Protein 1HYE (pdb70)

Foldseek 3Di:
DAEEEAALLDDLNLLLQLVLQPDQVAAEYEYEEAPVCQVSVVVSVVVSVVVCPPPPHNHDYYYDYPPAVLVCPPGQEYEYADADPDDPDDDLLVRLQRVLVVLLVVLLNVLVNDAHAYEYEYPPFQLSQLSSCLSNVHDQQRTWYLAFQLLQLLLLVLVCVQVVHDSVQWDWTWKFGLADLIHTALQRIGGNNHRLVPDPSSVVDPVVVSVVCCRPCVQPCDCNHPSNSVVVQVCCQVVQVFDFTWIFGADDCLQPLAHDTTITATAGQYVSGRPGGDRDDGDPVRSVSRNVRRVVRVVSNVVSSVD

GO terms:
  GO:0102443 L-2-hydroxycarboxylate dehydrogenase (NAD+) activity (F, EXP)
  GO:0030060 L-malate dehydrogenase (NAD+) activity (F, EXP)
  GO:0046554 L-malate dehydrogenase (NADP+) activity (F, EXP)

Secondary structure (DSSP, 8-state):
-EEEEETTTSHHHHHHHHHHHT-TT--EEEEEE-GGGHHHHHHHHHHHHHHHTTS----EEEEEETT-GGGGTT-SEEEE--S----TT--HHHHHHHHHHHHHHHHHHHHHH---EEEE-SSSHHHHHHHHHHHH---TTSEEE-TTHHHHHHHHHHHHHHHT--GGGEE--EEE-SSTTEEE-GGG-EETTEEGGG-GGGGG--HHHHHHHHHHHTTSPP---HHHHHHHHHHHHHTT--EEEEEEEEEESSSSS-EEEEEEEEEEEETTEEEEE------HHHHHHHHHHHHHHHHHHHHHTT-

Sequence (307 aa):
MKVTIIGASGRVGSATALLLAKEPFMKDLVLIGREHSINKLEGLREDIYDALAGTRSDANIYVESDENLRIIDESDVVIITSGVPRKEGMSRMDLAKTNAKIVGKYAKKIAEICDTKIFVITNPVDVMTYKALVDSKFERNQVFGLGTHLDSLRFKVAIAKFFGVHIDEVRTRIIGEHGDSMVPLLSATSIGGIPIQKFERFKELPIDEIIEDVKTKGEQIIRFGPAAAILNVVRCIVNNEKRLLTLSAYVDGEFDGIRDVCIGVPVKIGRDGIEEVVSIELDKDEIIAFRKSAEIIKKYCEEVKNL

Radius of gyration: 19.23 Å; Cα contacts (8 Å, |Δi|>4): 624; chains: 1; bounding box: 46×44×56 Å

Structure (mmCIF, N/CA/C/O backbone):
data_1HYE
#
_entry.id   1HYE
#
_cell.length_a   47.647
_cell.length_b   125.101
_cell.length_c   58.082
_cell.angle_alpha   90.00
_cell.angle_beta   90.00
_cell.angle_gamma   90.00
#
_symmetry.space_group_name_H-M   'P 21 21 2'
#
loop_
_entity.id
_entity.type
_entity.pdbx_description
1 polymer 'L-LACTATE/MALATE DEHYDROGENASE'
2 non-polymer 'NADP NICOTINAMIDE-ADENINE-DINUCLEOTIDE PHOSPHATE'
3 water water
#
loop_
_atom_site.group_PDB
_atom_site.id
_atom_site.type_symbol
_atom_site.label_atom_id
_atom_site.label_alt_id
_atom_site.label_comp_id
_atom_site.label_asym_id
_atom_site.label_entity_id
_atom_site.label_seq_id
_atom_site.pdbx_PDB_ins_code
_atom_site.Cartn_x
_atom_site.Cartn_y
_atom_site.Cartn_z
_atom_site.occupancy
_atom_site.B_iso_or_equiv
_atom_site.auth_seq_id
_atom_site.auth_comp_id
_atom_site.auth_asym_id
_atom_site.auth_atom_id
_atom_site.pdbx_PDB_model_num
ATOM 1 N N . MET A 1 1 ? 18.950 9.873 29.637 1.00 27.95 1 MET A N 1
ATOM 2 C CA . MET A 1 1 ? 18.933 10.853 28.515 1.00 29.93 1 MET A CA 1
ATOM 3 C C . MET A 1 1 ? 18.907 12.296 29.027 1.00 27.34 1 MET A C 1
ATOM 4 O O . MET A 1 1 ? 18.341 12.575 30.086 1.00 28.33 1 MET A O 1
ATOM 9 N N . LYS A 1 2 ? 19.532 13.201 28.280 1.00 21.86 2 LYS A N 1
ATOM 10 C CA . LYS A 1 2 ? 19.555 14.618 28.648 1.00 22.11 2 LYS A CA 1
ATOM 11 C C . LYS A 1 2 ? 18.935 15.444 27.532 1.00 21.25 2 LYS A C 1
ATOM 12 O O . LYS A 1 2 ? 19.378 15.391 26.388 1.00 22.49 2 LYS A O 1
ATOM 18 N N . VAL A 1 3 ? 17.902 16.206 27.876 1.00 18.76 3 VAL A N 1
ATOM 19 C CA . VAL A 1 3 ? 17.221 17.025 26.892 1.00 18.48 3 VAL A CA 1
ATOM 20 C C . VAL A 1 3 ? 17.174 18.475 27.323 1.00 18.48 3 VAL A C 1
ATOM 21 O O . VAL A 1 3 ? 16.913 18.782 28.487 1.00 18.42 3 VAL A O 1
ATOM 25 N N . THR A 1 4 ? 17.432 19.361 26.371 1.00 15.34 4 THR A N 1
ATOM 26 C CA . THR A 1 4 ? 17.365 20.789 26.634 1.00 14.48 4 THR A CA 1
ATOM 27 C C . THR A 1 4 ? 16.230 21.360 25.791 1.00 15.07 4 THR A C 1
ATOM 28 O O . THR A 1 4 ? 16.089 21.015 24.611 1.00 18.70 4 THR A O 1
ATOM 32 N N . ILE A 1 5 ? 15.413 22.207 26.400 1.00 15.12 5 ILE A N 1
ATOM 33 C CA . ILE A 1 5 ? 14.324 22.869 25.682 1.00 13.59 5 ILE A CA 1
ATOM 34 C C . ILE A 1 5 ? 14.558 24.378 25.746 1.00 16.36 5 ILE A C 1
ATOM 35 O O . ILE A 1 5 ? 14.484 24.979 26.819 1.00 16.55 5 ILE A O 1
ATOM 40 N N . ILE A 1 6 ? 14.853 24.977 24.606 1.00 16.59 6 ILE A N 1
ATOM 41 C CA . ILE A 1 6 ? 15.047 26.419 24.558 1.00 18.72 6 ILE A CA 1
ATOM 42 C C . ILE A 1 6 ? 13.707 26.983 24.113 1.00 19.40 6 ILE A C 1
ATOM 43 O O . ILE A 1 6 ? 13.274 26.754 22.986 1.00 19.44 6 ILE A O 1
ATOM 48 N N . GLY A 1 7 ? 13.051 27.703 25.017 1.00 20.11 7 GLY A N 1
ATOM 49 C CA . GLY A 1 7 ? 11.739 28.244 24.722 1.00 18.73 7 GLY A CA 1
ATOM 50 C C . GLY A 1 7 ? 10.737 27.565 25.632 1.00 17.44 7 GLY A C 1
ATOM 51 O O . GLY A 1 7 ? 9.526 27.565 25.368 1.00 19.98 7 GLY A O 1
ATOM 52 N N . ALA A 1 8 ? 11.237 26.983 26.721 1.00 19.46 8 ALA A N 1
ATOM 53 C CA . ALA A 1 8 ? 10.410 26.290 27.704 1.00 21.55 8 ALA A CA 1
ATOM 54 C C . ALA A 1 8 ? 9.378 27.180 28.416 1.00 19.96 8 ALA A C 1
ATOM 55 O O . ALA A 1 8 ? 8.420 26.672 28.997 1.00 20.30 8 ALA A O 1
ATOM 57 N N . SER A 1 9 ? 9.584 28.491 28.392 1.00 19.23 9 SER A N 1
ATOM 58 C CA . SER A 1 9 ? 8.645 29.393 29.068 1.00 23.14 9 SER A CA 1
ATOM 59 C C . SER A 1 9 ? 7.362 29.601 28.271 1.00 24.17 9 SER A C 1
ATOM 60 O O . SER A 1 9 ? 6.370 30.117 28.794 1.00 26.12 9 SER A O 1
ATOM 63 N N . GLY A 1 10 ? 7.385 29.190 27.007 1.00 19.80 10 GLY A N 1
ATOM 64 C CA . GLY A 1 10 ? 6.228 29.343 26.140 1.00 18.79 10 GLY A CA 1
ATOM 65 C C . GLY A 1 10 ? 5.225 28.214 26.271 1.00 19.81 10 GLY A C 1
ATOM 66 O O . GLY A 1 10 ? 5.456 27.247 26.985 1.00 22.16 10 GLY A O 1
ATOM 67 N N . ARG A 1 11 ? 4.105 28.337 25.564 1.00 20.62 11 ARG A N 1
ATOM 68 C CA . ARG A 1 11 ? 3.039 27.345 25.620 1.00 23.76 11 ARG A CA 1
ATOM 69 C C . ARG A 1 11 ? 3.446 25.936 25.215 1.00 23.13 11 ARG A C 1
ATOM 70 O O . ARG A 1 11 ? 3.242 24.993 25.982 1.00 19.97 11 ARG A O 1
ATOM 78 N N . VAL A 1 12 ? 4.008 25.773 24.024 1.00 21.42 12 VAL A N 1
ATOM 79 C CA . VAL A 1 12 ? 4.394 24.435 23.605 1.00 20.88 12 VAL A CA 1
ATOM 80 C C . VAL A 1 12 ? 5.634 23.954 24.368 1.00 22.52 12 VAL A C 1
ATOM 81 O O . VAL A 1 12 ? 5.773 22.767 24.647 1.00 19.98 12 VAL A O 1
ATOM 85 N N . GLY A 1 13 ? 6.523 24.880 24.718 1.00 23.15 13 GLY A N 1
ATOM 86 C CA . GLY A 1 13 ? 7.719 24.504 25.452 1.00 21.04 13 GLY A CA 1
ATOM 87 C C . GLY A 1 13 ? 7.398 23.986 26.849 1.00 22.71 13 GLY A C 1
ATOM 88 O O . GLY A 1 13 ? 7.966 22.993 27.303 1.00 18.89 13 GLY A O 1
ATOM 89 N N . SER A 1 14 ? 6.481 24.659 27.544 1.00 21.14 14 SER A N 1
ATOM 90 C CA . SER A 1 14 ? 6.103 24.230 28.886 1.00 21.01 14 SER A CA 1
ATOM 91 C C . SER A 1 14 ? 5.327 22.914 28.880 1.00 21.22 14 SER A C 1
ATOM 92 O O . SER A 1 14 ? 5.509 22.086 29.767 1.00 20.97 14 SER A O 1
ATOM 95 N N . ALA A 1 15 ? 4.470 22.714 27.878 1.00 21.52 15 ALA A N 1
ATOM 96 C CA . ALA A 1 15 ? 3.685 21.477 27.792 1.00 20.39 15 ALA A CA 1
ATOM 97 C C . ALA A 1 15 ? 4.620 20.303 27.518 1.00 20.91 15 ALA A C 1
ATOM 98 O O . ALA A 1 15 ? 4.497 19.242 28.124 1.00 23.03 15 ALA A O 1
ATOM 100 N N . THR A 1 16 ? 5.562 20.502 26.604 1.00 19.35 16 THR A N 1
ATOM 101 C CA . THR A 1 16 ? 6.534 19.466 26.274 1.00 20.26 16 THR A CA 1
ATOM 102 C C . THR A 1 16 ? 7.371 19.102 27.505 1.00 21.34 16 THR A C 1
ATOM 103 O O . THR A 1 16 ? 7.641 17.930 27.760 1.00 20.13 16 THR A O 1
ATOM 107 N N . ALA A 1 17 ? 7.766 20.116 28.275 1.00 21.42 17 ALA A N 1
ATOM 108 C CA . ALA A 1 17 ? 8.576 19.897 29.474 1.00 22.45 17 ALA A CA 1
ATOM 109 C C . ALA A 1 17 ? 7.862 18.959 30.441 1.00 21.49 17 ALA A C 1
ATOM 110 O O . ALA A 1 17 ? 8.450 17.995 30.946 1.00 20.15 17 ALA A O 1
ATOM 112 N N . LEU A 1 18 ? 6.584 19.244 30.681 1.00 20.39 18 LEU A N 1
ATOM 113 C CA . LEU A 1 18 ? 5.766 18.432 31.584 1.00 28.40 18 LEU A CA 1
ATOM 114 C C . LEU A 1 18 ? 5.713 16.972 31.136 1.00 27.19 18 LEU A C 1
ATOM 115 O O . LEU A 1 18 ? 5.885 16.070 31.953 1.00 26.70 18 LEU A O 1
ATOM 120 N N . LEU A 1 19 ? 5.478 16.736 29.847 1.00 25.28 19 LEU A N 1
ATOM 121 C CA . LEU A 1 19 ? 5.412 15.375 29.322 1.00 24.73 19 LEU A CA 1
ATOM 122 C C . LEU A 1 19 ? 6.752 14.640 29.396 1.00 27.50 19 LEU A C 1
ATOM 123 O O . LEU A 1 19 ? 6.812 13.490 29.827 1.00 28.83 19 LEU A O 1
ATOM 128 N N . LEU A 1 20 ? 7.828 15.298 28.967 1.00 24.91 20 LEU A N 1
ATOM 129 C CA . LEU A 1 20 ? 9.151 14.678 28.995 1.00 26.97 20 LEU A CA 1
ATOM 130 C C . LEU A 1 20 ? 9.627 14.303 30.396 1.00 26.53 20 LEU A C 1
ATOM 131 O O . LEU A 1 20 ? 10.283 13.274 30.576 1.00 26.78 20 LEU A O 1
ATOM 136 N N . ALA A 1 21 ? 9.304 15.141 31.379 1.00 26.53 21 ALA A N 1
ATOM 137 C CA . ALA A 1 21 ? 9.720 14.898 32.762 1.00 27.48 21 ALA A CA 1
ATOM 138 C C . ALA A 1 21 ? 9.202 13.572 33.315 1.00 30.48 21 ALA A C 1
ATOM 139 O O . ALA A 1 21 ? 9.842 12.959 34.170 1.00 29.79 21 ALA A O 1
ATOM 141 N N . LYS A 1 22 ? 8.050 13.131 32.819 1.00 33.35 22 LYS A N 1
ATOM 142 C CA . LYS A 1 22 ? 7.426 11.885 33.265 1.00 33.66 22 LYS A CA 1
ATOM 143 C C . LYS A 1 22 ? 7.996 10.623 32.625 1.00 33.87 22 LYS A C 1
ATOM 144 O O . LYS A 1 22 ? 7.632 9.513 33.023 1.00 32.96 22 LYS A O 1
ATOM 150 N N . GLU A 1 23 ? 8.860 10.783 31.626 1.00 27.79 23 GLU A N 1
ATOM 151 C CA . GLU A 1 23 ? 9.456 9.639 30.940 1.00 27.42 23 GLU A CA 1
ATOM 152 C C . GLU A 1 23 ? 10.544 8.963 31.766 1.00 28.96 23 GLU A C 1
ATOM 153 O O . GLU A 1 23 ? 11.403 9.625 32.349 1.00 29.44 23 GLU A O 1
ATOM 159 N N . PRO A 1 24 ? 10.527 7.620 31.818 1.00 33.55 24 PRO A N 1
ATOM 160 C CA . PRO A 1 24 ? 11.503 6.831 32.574 1.00 32.15 24 PRO A CA 1
ATOM 161 C C . PRO A 1 24 ? 12.954 7.034 32.136 1.00 31.87 24 PRO A C 1
ATOM 162 O O . PRO A 1 24 ? 13.865 6.952 32.950 1.00 31.96 24 PRO A O 1
ATOM 166 N N . PHE A 1 25 ? 13.159 7.298 30.845 1.00 31.02 25 PHE A N 1
ATOM 167 C CA . PHE A 1 25 ? 14.508 7.479 30.314 1.00 31.18 25 PHE A CA 1
ATOM 168 C C . PHE A 1 25 ? 15.076 8.880 30.545 1.00 33.95 25 PHE A C 1
ATOM 169 O O . PHE A 1 25 ? 16.243 9.139 30.242 1.00 31.44 25 PHE A O 1
ATOM 177 N N . MET A 1 26 ? 14.246 9.772 31.085 1.00 28.37 26 MET A N 1
ATOM 178 C CA . MET A 1 26 ? 14.651 11.148 31.333 1.00 31.39 26 MET A CA 1
ATOM 179 C C . MET A 1 26 ? 15.490 11.280 32.596 1.00 31.44 26 MET A C 1
ATOM 180 O O . MET A 1 26 ? 15.047 10.930 33.690 1.00 31.53 26 MET A O 1
ATOM 185 N N . LYS A 1 27 ? 16.708 11.782 32.432 1.00 29.31 27 LYS A N 1
ATOM 186 C CA . LYS A 1 27 ? 17.637 11.969 33.542 1.00 31.47 27 LYS A CA 1
ATOM 187 C C . LYS A 1 27 ? 17.807 13.450 33.860 1.00 30.74 27 LYS A C 1
ATOM 188 O O . LYS A 1 27 ? 17.503 13.895 34.968 1.00 32.62 27 LYS A O 1
ATOM 194 N N . ASP A 1 28 ? 18.301 14.196 32.877 1.00 30.33 28 ASP A N 1
ATOM 195 C CA . ASP A 1 28 ? 18.530 15.632 33.013 1.00 26.94 28 ASP A CA 1
ATOM 196 C C . ASP A 1 28 ? 17.675 16.409 32.020 1.00 23.45 28 ASP A C 1
ATOM 197 O O . ASP A 1 28 ? 17.760 16.179 30.812 1.00 22.05 28 ASP A O 1
ATOM 202 N N . LEU A 1 29 ? 16.853 17.315 32.536 1.00 22.92 29 LEU A N 1
ATOM 203 C CA . LEU A 1 29 ? 15.982 18.144 31.702 1.00 22.32 29 LEU A CA 1
ATOM 204 C C . LEU A 1 29 ? 16.350 19.608 31.944 1.00 19.33 29 LEU A C 1
ATOM 205 O O . LEU A 1 29 ? 16.184 20.126 33.048 1.00 21.90 29 LEU A O 1
ATOM 210 N N . VAL A 1 30 ? 16.863 20.259 30.910 1.00 19.61 30 VAL A N 1
ATOM 211 C CA . VAL A 1 30 ? 17.276 21.651 31.002 1.00 18.80 30 VAL A CA 1
ATOM 212 C C . VAL A 1 30 ? 16.261 22.588 30.358 1.00 19.75 30 VAL A C 1
ATOM 213 O O . VAL A 1 30 ? 15.898 22.409 29.201 1.00 21.72 30 VAL A O 1
ATOM 217 N N . LEU A 1 31 ? 15.817 23.587 31.124 1.00 18.24 31 LEU A N 1
ATOM 218 C CA . LEU A 1 31 ? 14.840 24.568 30.659 1.00 20.18 31 LEU A CA 1
ATOM 219 C C . LEU A 1 31 ? 15.514 25.932 30.506 1.00 16.38 31 LEU A C 1
ATOM 220 O O . LEU A 1 31 ? 15.930 26.545 31.499 1.00 24.04 31 LEU A O 1
ATOM 225 N N . ILE A 1 32 ? 15.606 26.398 29.265 1.00 16.69 32 ILE A N 1
ATOM 226 C CA . ILE A 1 32 ? 16.244 27.665 28.942 1.00 17.54 32 ILE A CA 1
ATOM 227 C C . ILE A 1 32 ? 15.246 28.735 28.513 1.00 21.61 32 ILE A C 1
ATOM 228 O O . ILE A 1 32 ? 14.307 28.465 27.756 1.00 19.32 32 ILE A O 1
ATOM 233 N N . GLY A 1 33 ? 15.470 29.955 28.982 1.00 22.42 33 GLY A N 1
ATOM 234 C CA . GLY A 1 33 ? 14.604 31.056 28.623 1.00 18.03 33 GLY A CA 1
ATOM 235 C C . GLY A 1 33 ? 15.381 32.350 28.779 1.00 20.60 33 GLY A C 1
ATOM 236 O O . GLY A 1 33 ? 16.487 32.346 29.316 1.00 23.59 33 GLY A O 1
ATOM 237 N N . ARG A 1 34 ? 14.824 33.447 28.298 1.00 20.82 34 ARG A N 1
ATOM 238 C CA . ARG A 1 34 ? 15.497 34.730 28.416 1.00 19.55 34 ARG A CA 1
ATOM 239 C C . ARG A 1 34 ? 15.486 35.144 29.888 1.00 21.41 34 ARG A C 1
ATOM 240 O O . ARG A 1 34 ? 14.695 34.638 30.677 1.00 21.07 34 ARG A O 1
ATOM 248 N N . GLU A 1 35 ? 16.375 36.062 30.247 1.00 24.15 35 GLU A N 1
ATOM 249 C CA . GLU A 1 35 ? 16.479 36.527 31.629 1.00 26.97 35 GLU A CA 1
ATOM 250 C C . GLU A 1 35 ? 15.165 36.891 32.308 1.00 23.29 35 GLU A C 1
ATOM 251 O O . GLU A 1 35 ? 14.964 36.573 33.481 1.00 25.37 35 GLU A O 1
ATOM 257 N N . HIS A 1 36 ? 14.261 37.550 31.592 1.00 23.65 36 HIS A N 1
ATOM 258 C CA . HIS A 1 36 ? 12.998 37.970 32.191 1.00 26.47 36 HIS A CA 1
ATOM 259 C C . HIS A 1 36 ? 12.015 36.831 32.435 1.00 25.15 36 HIS A C 1
ATOM 260 O O . HIS A 1 36 ? 10.955 37.034 33.023 1.00 25.14 36 HIS A O 1
ATOM 267 N N . SER A 1 37 ? 12.386 35.635 31.997 1.00 23.21 37 SER A N 1
ATOM 268 C CA . SER A 1 37 ? 11.531 34.464 32.149 1.00 25.08 37 SER A CA 1
ATOM 269 C C . SER A 1 37 ? 11.912 33.504 33.275 1.00 24.60 37 SER A C 1
ATOM 270 O O . SER A 1 37 ? 11.197 32.540 33.538 1.00 21.45 37 SER A O 1
ATOM 273 N N . ILE A 1 38 ? 13.026 33.767 3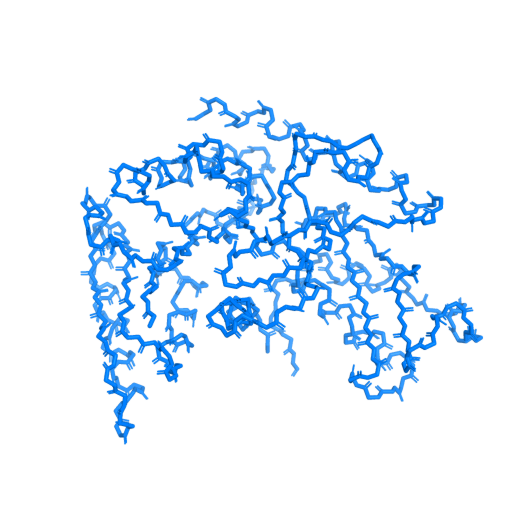3.944 1.00 22.76 38 ILE A N 1
ATOM 274 C CA . ILE A 1 38 ? 13.481 32.882 35.011 1.00 21.45 38 ILE A CA 1
ATOM 275 C C . ILE A 1 38 ? 12.445 32.607 36.103 1.00 23.55 38 ILE A C 1
ATOM 276 O O . ILE A 1 38 ? 12.281 31.466 36.534 1.00 22.06 38 ILE A O 1
ATOM 281 N N . ASN A 1 39 ? 11.742 33.639 36.555 1.00 21.83 39 ASN A N 1
ATOM 282 C CA . ASN A 1 39 ? 10.739 33.428 37.604 1.00 25.40 39 ASN A CA 1
ATOM 283 C C . ASN A 1 39 ? 9.646 32.471 37.131 1.00 22.01 39 ASN A C 1
ATOM 284 O O . ASN A 1 39 ? 9.226 31.579 37.868 1.00 21.60 39 ASN A O 1
ATOM 289 N N . LYS A 1 40 ? 9.200 32.656 35.896 1.00 2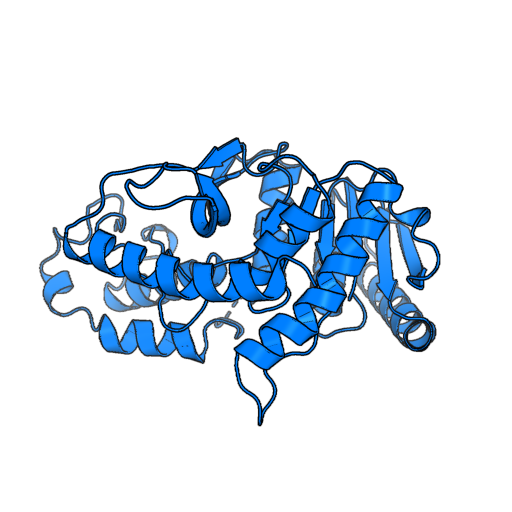1.43 40 LYS A N 1
ATOM 290 C CA . LYS A 1 40 ? 8.160 31.820 35.317 1.00 20.68 40 LYS A CA 1
ATOM 291 C C . LYS A 1 40 ? 8.665 30.372 35.192 1.00 21.80 40 LYS A C 1
ATOM 292 O O . LYS A 1 40 ? 7.929 29.429 35.455 1.00 18.28 40 LYS A O 1
ATOM 298 N N . LEU A 1 41 ? 9.932 30.214 34.814 1.00 19.59 41 LEU A N 1
ATOM 299 C CA . LEU A 1 41 ? 10.533 28.885 34.654 1.00 19.84 41 LEU A CA 1
ATOM 300 C C . LEU A 1 41 ? 10.725 28.178 35.991 1.00 19.99 41 LEU A C 1
ATOM 301 O O . LEU A 1 41 ? 10.662 26.953 36.078 1.00 18.48 41 LEU A O 1
ATOM 306 N N . GLU A 1 42 ? 10.981 28.952 37.036 1.00 24.08 42 GLU A N 1
ATOM 307 C CA . GLU A 1 42 ? 11.142 28.392 38.371 1.00 23.56 42 GLU A CA 1
ATOM 308 C C . GLU A 1 42 ? 9.762 27.899 38.795 1.00 17.82 42 GLU A C 1
ATOM 309 O O . GLU A 1 42 ? 9.630 26.883 39.482 1.00 17.48 42 GLU A O 1
ATOM 315 N N . GLY A 1 43 ? 8.736 28.639 38.396 1.00 17.74 43 GLY A N 1
ATOM 316 C CA . GLY A 1 43 ? 7.373 28.258 38.730 1.00 24.20 43 GLY A CA 1
ATOM 317 C C . GLY A 1 43 ? 6.979 26.997 37.992 1.00 22.91 43 GLY A C 1
ATOM 318 O O . GLY A 1 43 ? 6.227 26.160 38.502 1.00 27.50 43 GLY A O 1
ATOM 319 N N . LEU A 1 44 ? 7.474 26.860 36.767 1.00 23.13 44 LEU A N 1
ATOM 320 C CA . LEU A 1 44 ? 7.201 25.683 35.951 1.00 20.42 44 LEU A CA 1
ATOM 321 C C . LEU A 1 44 ? 7.911 24.481 36.559 1.00 21.01 44 LEU A C 1
ATOM 322 O O . LEU A 1 44 ? 7.363 23.376 36.596 1.00 20.40 44 LEU A O 1
ATOM 327 N N . ARG A 1 45 ? 9.137 24.687 37.047 1.00 20.79 45 ARG A N 1
ATOM 328 C CA . ARG A 1 45 ? 9.882 23.581 37.654 1.00 19.05 45 ARG A CA 1
ATOM 329 C C . ARG A 1 45 ? 9.196 23.067 38.916 1.00 21.46 45 ARG A C 1
ATOM 330 O O . ARG A 1 45 ? 9.205 21.860 39.170 1.00 22.16 45 ARG A O 1
ATOM 338 N N . GLU A 1 46 ? 8.614 23.964 39.706 1.00 23.52 46 GLU A N 1
ATOM 339 C CA . GLU A 1 46 ? 7.924 23.540 40.925 1.00 27.50 46 GLU A CA 1
ATOM 340 C C . GLU A 1 46 ? 6.693 22.715 40.538 1.00 24.48 46 GLU A C 1
ATOM 341 O O . GLU A 1 46 ? 6.389 21.700 41.171 1.00 22.86 46 GLU A O 1
ATOM 347 N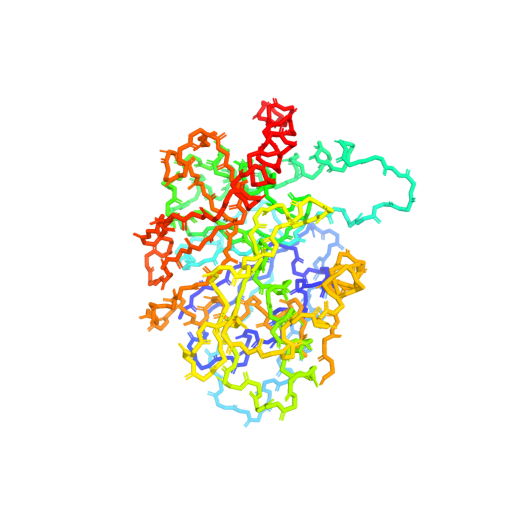 N . ASP A 1 47 ? 6.001 23.159 39.491 1.00 22.62 47 ASP A N 1
ATOM 348 C CA . ASP A 1 47 ? 4.813 22.463 38.989 1.00 24.05 47 ASP A CA 1
ATOM 349 C C . ASP A 1 47 ? 5.194 21.061 38.540 1.00 25.19 47 ASP A C 1
ATOM 350 O O . ASP A 1 47 ? 4.462 20.103 38.772 1.00 23.81 47 ASP A O 1
ATOM 355 N N . ILE A 1 48 ? 6.345 20.940 37.892 1.00 22.41 48 ILE A N 1
ATOM 356 C CA . ILE A 1 48 ? 6.807 19.636 37.427 1.00 26.10 48 ILE A CA 1
ATOM 357 C C . ILE A 1 48 ? 7.169 18.742 38.611 1.00 26.61 48 ILE A C 1
ATOM 358 O O . ILE A 1 48 ? 6.853 17.550 38.615 1.00 27.22 48 ILE A O 1
ATOM 363 N N . TYR A 1 49 ? 7.827 19.315 39.613 1.00 27.31 49 TYR A N 1
ATOM 364 C CA . TYR A 1 49 ? 8.208 18.542 40.793 1.00 28.82 49 TYR A CA 1
ATOM 365 C C . TYR A 1 49 ? 6.979 18.059 41.554 1.00 29.55 49 TYR A C 1
ATOM 366 O O . TYR A 1 49 ? 6.998 16.979 42.147 1.00 29.71 49 TYR A O 1
ATOM 375 N N . ASP A 1 50 ? 5.910 18.850 41.536 1.00 28.03 50 ASP A N 1
ATOM 376 C CA . ASP A 1 50 ? 4.672 18.453 42.196 1.00 27.70 50 ASP A CA 1
ATOM 377 C C . ASP A 1 50 ? 4.062 17.286 41.432 1.00 30.80 50 ASP A C 1
ATOM 378 O O . ASP A 1 50 ? 3.599 16.315 42.027 1.00 31.56 50 ASP A O 1
ATOM 383 N N . ALA A 1 51 ? 4.069 17.380 40.106 1.00 27.76 51 ALA A N 1
ATOM 384 C CA . ALA A 1 51 ? 3.509 16.322 39.269 1.00 29.72 51 ALA A CA 1
ATOM 385 C C . ALA A 1 51 ? 4.280 15.011 39.417 1.00 27.29 51 ALA A C 1
ATOM 386 O O . ALA A 1 51 ? 3.699 13.934 39.283 1.00 27.96 51 ALA A O 1
ATOM 388 N N . LEU A 1 52 ? 5.579 15.113 39.688 1.00 21.98 52 LEU A N 1
ATOM 389 C CA . LEU A 1 52 ? 6.433 13.938 39.863 1.00 26.06 52 LEU A CA 1
ATOM 390 C C . LEU A 1 52 ? 6.423 13.383 41.288 1.00 28.95 52 LEU A C 1
ATOM 391 O O . LEU A 1 52 ? 6.954 12.308 41.538 1.00 26.07 52 LEU A O 1
ATOM 396 N N . ALA A 1 53 ? 5.832 14.127 42.218 1.00 28.34 53 ALA A N 1
ATOM 397 C CA . ALA A 1 53 ? 5.767 13.698 43.612 1.00 32.81 53 ALA A CA 1
ATOM 398 C C . ALA A 1 53 ? 4.987 12.396 43.737 1.00 36.34 53 ALA A C 1
ATOM 399 O O . ALA A 1 53 ? 3.917 12.241 43.147 1.00 38.24 53 ALA A O 1
ATOM 401 N N . GLY A 1 54 ? 5.522 11.463 44.511 1.00 42.95 54 GLY A N 1
ATOM 402 C CA . GLY A 1 54 ? 4.842 10.193 44.687 1.00 48.88 54 GLY 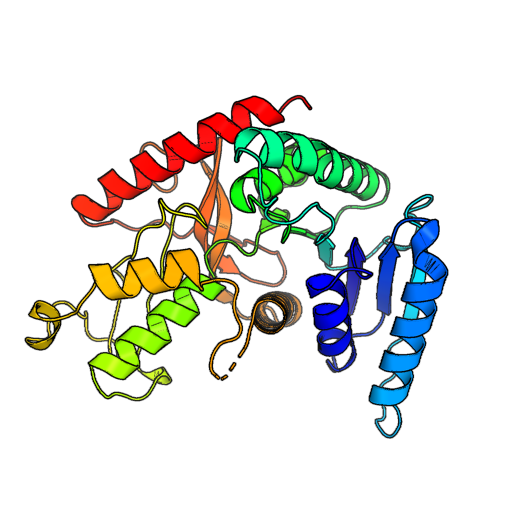A CA 1
ATOM 403 C C . GLY A 1 54 ? 5.460 9.098 43.838 1.00 53.21 54 GLY A C 1
ATOM 404 O O . GLY A 1 54 ? 5.406 7.926 44.206 1.00 55.10 54 GLY A O 1
ATOM 405 N N . THR A 1 55 ? 6.035 9.475 42.702 1.00 56.04 55 THR A N 1
ATOM 406 C CA . THR A 1 55 ? 6.674 8.506 41.817 1.00 58.05 55 THR A CA 1
ATOM 407 C C . THR A 1 55 ? 8.127 8.357 42.256 1.00 61.99 55 THR A C 1
ATOM 408 O O . THR A 1 55 ? 8.613 9.144 43.070 1.00 62.57 55 THR A O 1
ATOM 412 N N . ARG A 1 56 ? 8.817 7.358 41.721 1.00 65.71 56 ARG A N 1
ATOM 413 C CA . ARG A 1 56 ? 10.207 7.125 42.094 1.00 70.03 56 ARG A CA 1
ATOM 414 C C . ARG A 1 56 ? 11.165 7.689 41.045 1.00 69.55 56 ARG A C 1
ATOM 415 O O . ARG A 1 56 ? 12.275 7.186 40.862 1.00 69.06 56 ARG A O 1
ATOM 423 N N . SER A 1 57 ? 10.723 8.742 40.360 1.00 70.06 57 SER A N 1
ATOM 424 C CA . SER A 1 57 ? 11.526 9.386 39.326 1.00 68.40 57 SER A CA 1
ATOM 425 C C . SER A 1 57 ? 12.774 10.040 39.919 1.00 67.42 57 SER A C 1
ATOM 426 O O . SER A 1 57 ? 12.715 10.673 40.972 1.00 69.80 57 SER A O 1
ATOM 429 N N . ASP A 1 58 ? 13.906 9.879 39.239 1.00 63.30 58 ASP A N 1
ATOM 430 C CA . ASP A 1 58 ? 15.158 10.463 39.704 1.00 61.01 58 ASP A CA 1
ATOM 431 C C . ASP A 1 58 ? 15.705 11.432 38.655 1.00 55.74 58 ASP A C 1
ATOM 432 O O . ASP A 1 58 ? 16.910 11.501 38.410 1.00 52.40 58 ASP A O 1
ATOM 437 N N . ALA A 1 59 ? 14.796 12.180 38.041 1.00 49.48 59 ALA A N 1
ATOM 438 C CA . ALA A 1 59 ? 15.161 13.155 37.019 1.00 44.29 59 ALA A CA 1
ATOM 439 C C . ALA A 1 59 ? 15.486 14.504 37.657 1.00 39.27 59 ALA A C 1
ATOM 440 O O . ALA A 1 59 ? 14.838 14.915 38.621 1.00 37.46 59 ALA A O 1
ATOM 442 N N . ASN A 1 60 ? 16.495 15.183 37.126 1.00 35.14 60 ASN A N 1
ATOM 443 C CA . ASN A 1 60 ? 16.878 16.492 37.638 1.00 30.85 60 ASN A CA 1
ATOM 444 C C . ASN A 1 60 ? 16.405 17.553 36.654 1.00 29.56 60 ASN A C 1
ATOM 445 O O . ASN A 1 60 ? 16.577 17.410 35.449 1.00 26.69 60 ASN A O 1
ATOM 450 N N . ILE A 1 61 ? 15.801 18.611 37.181 1.00 26.35 61 ILE A N 1
ATOM 451 C CA . ILE A 1 61 ? 15.282 19.692 36.353 1.00 23.24 61 ILE A CA 1
ATOM 452 C C . ILE A 1 61 ? 16.119 20.944 36.603 1.00 22.97 61 ILE A C 1
ATOM 453 O O . ILE A 1 61 ? 16.261 21.375 37.745 1.00 22.57 61 ILE A O 1
ATOM 458 N N . TYR A 1 62 ? 16.663 21.526 35.536 1.00 20.63 62 TYR A N 1
ATOM 459 C CA . TYR A 1 62 ? 17.467 22.738 35.659 1.00 20.18 62 TYR A CA 1
ATOM 460 C C . TYR A 1 62 ? 16.804 23.919 34.975 1.00 24.01 62 TYR A C 1
ATOM 461 O O . TYR A 1 62 ? 16.146 23.764 33.947 1.00 20.92 62 TYR A O 1
ATOM 470 N N . VAL A 1 63 ? 16.979 25.103 35.553 1.00 18.90 63 VAL A N 1
ATOM 471 C CA . VAL A 1 63 ? 16.437 26.336 34.991 1.00 20.39 63 VAL A CA 1
ATOM 472 C C . VAL A 1 63 ? 17.615 27.297 34.810 1.00 25.66 63 VAL A C 1
ATOM 473 O O . VAL A 1 63 ? 18.345 27.584 35.759 1.00 22.22 63 VAL A O 1
ATOM 477 N N . GLU A 1 64 ? 17.795 27.795 33.591 1.00 25.70 64 GLU A N 1
ATOM 478 C CA . GLU A 1 64 ? 18.895 28.708 33.296 1.00 29.34 64 GLU A CA 1
ATOM 479 C C . GLU A 1 64 ? 18.517 29.698 32.203 1.00 28.70 64 GLU A C 1
ATOM 480 O O . GLU A 1 64 ? 17.667 29.405 31.364 1.00 25.81 64 GLU A O 1
ATOM 486 N N . SER A 1 65 ? 19.141 30.874 32.218 1.00 23.81 65 SER A N 1
ATOM 487 C CA . SER A 1 65 ? 18.862 31.876 31.198 1.00 24.12 65 SER A CA 1
ATOM 488 C C . SER A 1 65 ? 19.677 31.507 29.959 1.00 22.99 65 SER A C 1
ATOM 489 O O . SER A 1 65 ? 20.547 30.636 30.019 1.00 25.36 65 SER A O 1
ATOM 492 N N . ASP A 1 66 ? 19.411 32.174 28.849 1.00 24.31 66 ASP A N 1
ATOM 493 C CA . ASP A 1 66 ? 20.124 31.871 27.614 1.00 25.57 66 ASP A CA 1
ATOM 494 C C . ASP A 1 66 ? 21.426 32.655 27.432 1.00 29.00 66 ASP A C 1
ATOM 495 O O . ASP A 1 66 ? 21.966 32.707 26.328 1.00 28.06 66 ASP A O 1
ATOM 500 N N . GLU A 1 67 ? 21.930 33.262 28.503 1.00 26.26 67 GLU A N 1
ATOM 501 C CA . GLU A 1 67 ? 23.179 34.021 28.408 1.00 31.68 67 GLU A CA 1
ATOM 502 C C . GLU A 1 67 ? 24.398 33.113 28.279 1.00 31.98 67 GLU A C 1
ATOM 503 O O . GLU A 1 67 ? 25.320 33.398 27.522 1.00 36.14 67 GLU A O 1
ATOM 509 N N . ASN A 1 68 ? 24.390 32.009 29.017 1.00 28.70 68 ASN A N 1
ATOM 510 C CA . ASN A 1 68 ? 25.496 31.059 29.012 1.00 28.19 68 ASN A CA 1
ATOM 511 C C . ASN A 1 68 ? 24.918 29.666 28.761 1.00 25.76 68 ASN A C 1
ATOM 512 O O . ASN A 1 68 ? 24.263 29.109 29.632 1.00 25.72 68 ASN A O 1
ATOM 517 N N . LEU A 1 69 ? 25.157 29.112 27.572 1.00 25.08 69 LEU A N 1
ATOM 518 C CA . LEU A 1 69 ? 24.625 27.791 27.229 1.00 24.45 69 LEU A CA 1
ATOM 519 C C . LEU A 1 69 ? 25.534 26.618 27.594 1.00 24.15 69 LEU A C 1
ATOM 520 O O . LEU A 1 69 ? 25.364 25.516 27.078 1.00 27.59 69 LEU A O 1
ATOM 525 N N . ARG A 1 70 ? 26.496 26.847 28.475 1.00 24.75 70 ARG A N 1
ATOM 526 C CA . ARG A 1 70 ? 27.407 25.792 28.904 1.00 25.13 70 ARG A CA 1
ATOM 527 C C . ARG A 1 70 ? 26.601 24.593 29.418 1.00 22.71 70 ARG A C 1
ATOM 528 O O . ARG A 1 70 ? 26.960 23.438 29.205 1.00 18.88 70 ARG A O 1
ATOM 536 N N . ILE A 1 71 ? 25.486 24.893 30.081 1.00 23.07 71 ILE A N 1
ATOM 537 C CA . ILE A 1 71 ? 24.609 23.872 30.654 1.00 23.52 71 ILE A CA 1
ATOM 538 C C . ILE A 1 71 ? 24.042 22.857 29.643 1.00 25.77 71 ILE A C 1
ATOM 539 O O . ILE A 1 71 ? 23.648 21.763 30.034 1.00 26.27 71 ILE A O 1
ATOM 544 N N . ILE A 1 72 ? 24.001 23.206 28.363 1.00 23.20 72 ILE A N 1
ATOM 545 C CA . ILE A 1 72 ? 23.439 22.287 27.368 1.00 27.64 72 ILE A CA 1
ATOM 546 C C . ILE A 1 72 ? 24.426 21.216 26.888 1.00 29.70 72 ILE A C 1
ATOM 547 O O . ILE A 1 72 ? 24.055 20.312 26.133 1.00 26.81 72 ILE A O 1
ATOM 552 N N . ASP A 1 73 ? 25.673 21.319 27.330 1.00 26.73 73 ASP A N 1
ATOM 553 C CA . ASP A 1 73 ? 26.696 20.361 26.926 1.00 26.93 73 ASP A CA 1
ATOM 554 C C . ASP A 1 73 ? 26.255 18.916 27.179 1.00 23.79 73 ASP A C 1
ATOM 555 O O . ASP A 1 73 ? 25.660 18.614 28.212 1.00 20.83 73 ASP A O 1
ATOM 560 N N . GLU A 1 74 ? 26.564 18.036 26.237 1.00 24.59 74 GLU A N 1
ATOM 561 C CA . GLU A 1 74 ? 26.220 16.619 26.342 1.00 28.66 74 GLU A CA 1
ATOM 562 C C . GLU A 1 74 ? 24.728 16.307 26.210 1.00 29.92 74 GLU A C 1
ATOM 563 O O . GLU A 1 74 ? 24.301 15.189 26.511 1.00 30.42 74 GLU A O 1
ATOM 569 N N . SER A 1 75 ? 23.932 17.278 25.785 1.00 24.00 75 SER A N 1
ATOM 570 C CA . SER A 1 75 ? 22.511 17.016 25.602 1.00 22.59 75 SER A CA 1
ATOM 571 C C . SER A 1 75 ? 22.372 16.044 24.427 1.00 22.63 75 SER A C 1
ATOM 572 O O . SER A 1 75 ? 23.112 16.137 23.449 1.00 23.49 75 SER A O 1
ATOM 575 N N . ASP A 1 76 ? 21.423 15.118 24.531 1.00 19.97 76 ASP A N 1
ATOM 576 C CA . ASP A 1 76 ? 21.181 14.159 23.460 1.00 19.45 76 ASP A CA 1
ATOM 577 C C . ASP A 1 76 ? 20.371 14.833 22.363 1.00 20.93 76 ASP A C 1
ATOM 578 O O . ASP A 1 76 ? 20.505 14.515 21.184 1.00 20.41 76 ASP A O 1
ATOM 583 N N . VAL A 1 77 ? 19.529 15.775 22.771 1.00 20.05 77 VAL A N 1
ATOM 584 C CA . VAL A 1 77 ? 18.702 16.528 21.849 1.00 22.23 77 VAL A CA 1
ATOM 585 C C . VAL A 1 77 ? 18.336 17.867 22.475 1.00 17.99 77 VAL A C 1
ATOM 586 O O . VAL A 1 77 ? 18.095 17.965 23.686 1.00 18.86 77 VAL A O 1
ATOM 590 N N . VAL A 1 78 ? 18.341 18.900 21.639 1.00 15.62 78 VAL A N 1
ATOM 591 C CA . VAL A 1 78 ? 17.988 20.243 22.058 1.00 16.67 78 VAL A CA 1
ATOM 592 C C . VAL A 1 78 ? 16.758 20.624 21.253 1.00 18.10 78 VAL A C 1
ATOM 593 O O . VAL A 1 78 ? 16.792 20.658 20.019 1.00 17.68 78 VAL A O 1
ATOM 597 N N . ILE A 1 79 ? 15.659 20.875 21.945 1.00 14.13 79 ILE A N 1
ATOM 598 C CA . ILE A 1 79 ? 14.421 21.253 21.271 1.00 18.85 79 ILE A CA 1
ATOM 599 C C . ILE A 1 79 ? 14.289 22.774 21.305 1.00 18.29 79 ILE A C 1
ATOM 600 O O . ILE A 1 79 ? 14.416 23.386 22.368 1.00 20.18 79 ILE A O 1
ATOM 605 N N . ILE A 1 80 ? 14.068 23.382 20.150 1.00 15.61 80 ILE A N 1
ATOM 606 C CA . ILE A 1 80 ? 13.917 24.826 20.068 1.00 15.71 80 ILE A CA 1
ATOM 607 C C . ILE A 1 80 ? 12.464 25.164 19.748 1.00 20.28 80 ILE A C 1
ATOM 608 O O . ILE A 1 80 ? 11.959 24.799 18.677 1.00 18.96 80 ILE A O 1
ATOM 613 N N . THR A 1 81 ? 11.800 25.834 20.690 1.00 19.00 81 THR A N 1
ATOM 614 C CA . THR A 1 81 ? 10.406 26.239 20.529 1.00 18.47 81 THR A CA 1
ATOM 615 C C . THR A 1 81 ? 10.278 27.755 20.686 1.00 22.01 81 THR A C 1
ATOM 616 O O . THR A 1 81 ? 9.169 28.284 20.720 1.00 23.84 81 THR A O 1
ATOM 620 N N . SER A 1 82 ? 11.410 28.444 20.801 1.00 18.99 82 SER A N 1
ATOM 621 C CA . SER A 1 82 ? 11.408 29.899 20.941 1.00 20.22 82 SER A CA 1
ATOM 622 C C . SER A 1 82 ? 11.041 30.532 19.610 1.00 22.96 82 SER A C 1
ATOM 623 O O . SER A 1 82 ? 11.519 30.106 18.564 1.00 21.05 82 SER A O 1
ATOM 626 N N . GLY A 1 83 ? 10.208 31.565 19.661 1.00 18.96 83 GLY A N 1
ATOM 627 C CA . GLY A 1 83 ? 9.817 32.239 18.445 1.00 24.77 83 GLY A CA 1
ATOM 628 C C . GLY A 1 83 ? 8.483 32.933 18.591 1.00 28.57 83 GLY A C 1
ATOM 629 O O . GLY A 1 83 ? 7.710 32.624 19.495 1.00 28.78 83 GLY A O 1
ATOM 630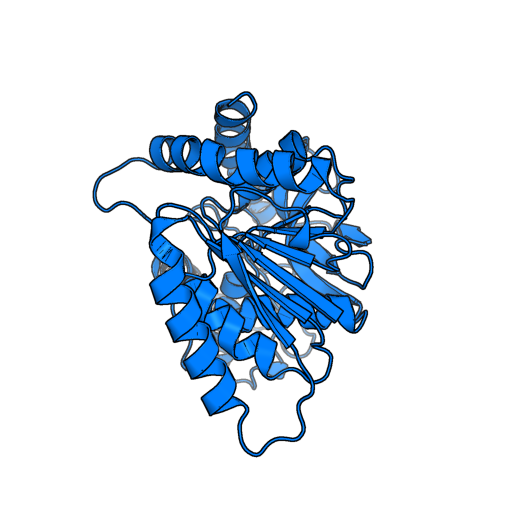 N N . VAL A 1 84 ? 8.216 33.884 17.709 1.00 29.50 84 VAL A N 1
ATOM 631 C CA . VAL A 1 84 ? 6.951 34.597 17.747 1.00 39.16 84 VAL A CA 1
ATOM 632 C C . VAL A 1 84 ? 5.945 33.785 16.942 1.00 42.34 84 VAL A C 1
ATOM 633 O O . VAL A 1 84 ? 6.191 33.443 15.783 1.00 39.65 84 VAL A O 1
ATOM 637 N N . PRO A 1 85 ? 4.803 33.449 17.553 1.00 48.61 85 PRO A N 1
ATOM 638 C CA . PRO A 1 85 ? 3.768 32.665 16.879 1.00 53.78 85 PRO A CA 1
ATOM 639 C C . PRO A 1 85 ? 3.045 33.458 15.789 1.00 59.06 85 PRO A C 1
ATOM 640 O O . PRO A 1 85 ? 3.270 34.657 15.624 1.00 57.35 85 PRO A O 1
ATOM 644 N N . ARG A 1 86 ? 2.182 32.765 15.054 1.00 66.16 86 ARG A N 1
ATOM 645 C CA . ARG A 1 86 ? 1.406 33.362 13.972 1.00 73.84 86 ARG A CA 1
ATOM 646 C C . ARG A 1 86 ? 0.850 34.742 14.320 1.00 77.20 86 ARG A C 1
ATOM 647 O O . ARG A 1 86 ? -0.174 34.862 14.994 1.00 78.29 86 ARG A O 1
ATOM 655 N N . LYS A 1 87 ? 1.537 35.782 13.860 1.00 81.43 87 LYS A N 1
ATOM 656 C CA . LYS A 1 87 ? 1.114 37.155 14.114 1.00 83.81 87 LYS A CA 1
ATOM 657 C C . LYS A 1 87 ? -0.228 37.421 13.450 1.00 87.17 87 LYS A C 1
ATOM 658 O O . LYS A 1 87 ? -0.444 37.056 12.292 1.00 88.53 87 LYS A O 1
ATOM 664 N N . GLU A 1 88 ? -1.130 38.058 14.189 1.00 89.56 88 GLU A N 1
ATOM 665 C CA . GLU A 1 88 ? -2.463 38.367 13.693 1.00 91.01 88 GLU A CA 1
ATOM 666 C C . GLU A 1 88 ? -2.406 39.269 12.453 1.00 90.09 88 GLU A C 1
ATOM 667 O O . GLU A 1 88 ? -3.213 39.128 11.537 1.00 89.80 88 GLU A O 1
ATOM 673 N N . GLY A 1 89 ? -1.443 40.188 12.430 1.00 88.59 89 GLY A N 1
ATOM 674 C CA . GLY A 1 89 ? -1.321 41.087 11.292 1.00 86.70 89 GLY A CA 1
ATOM 675 C C . GLY A 1 89 ? 0.073 41.195 10.707 1.00 85.91 89 GLY A C 1
ATOM 676 O O . GLY A 1 89 ? 0.744 42.212 10.881 1.00 85.41 89 GLY A O 1
ATOM 677 N N . MET A 1 90 ? 0.513 40.150 10.003 1.00 84.07 90 MET A N 1
ATOM 678 C CA . MET A 1 90 ? 1.834 40.135 9.380 1.00 80.87 90 MET A CA 1
ATOM 679 C C . MET A 1 90 ? 1.998 39.034 8.339 1.00 77.03 90 MET A C 1
ATOM 680 O O . MET A 1 90 ? 1.335 37.997 8.404 1.00 76.01 90 MET A O 1
ATOM 685 N N . SER A 1 91 ? 2.893 39.267 7.382 1.00 72.33 91 SER A N 1
ATOM 686 C CA . SER A 1 91 ? 3.156 38.309 6.315 1.00 68.26 91 SER A CA 1
ATOM 687 C C . SER A 1 91 ? 4.070 37.182 6.774 1.00 65.52 91 SER A C 1
ATOM 688 O O . SER A 1 91 ? 4.725 37.280 7.812 1.00 63.00 91 SER A O 1
ATOM 691 N N . ARG A 1 92 ? 4.117 36.114 5.986 1.00 63.96 92 ARG A N 1
ATOM 692 C CA . ARG A 1 92 ? 4.947 34.965 6.316 1.00 62.60 92 ARG A CA 1
ATOM 693 C C . ARG A 1 92 ? 6.430 35.282 6.183 1.00 57.52 92 ARG A C 1
ATOM 694 O O . ARG A 1 92 ? 7.259 34.687 6.869 1.00 55.47 92 ARG A O 1
ATOM 702 N N . MET A 1 93 ? 6.763 36.212 5.294 1.00 52.99 93 MET A N 1
ATOM 703 C CA . MET A 1 93 ? 8.154 36.590 5.093 1.00 50.30 93 MET A CA 1
ATOM 704 C C . MET A 1 93 ? 8.663 37.337 6.321 1.00 47.75 93 MET A C 1
ATOM 705 O O . MET A 1 93 ? 9.807 37.151 6.738 1.00 46.49 93 MET A O 1
ATOM 710 N N . ASP A 1 94 ? 7.815 38.182 6.896 1.00 45.01 94 ASP A N 1
ATOM 711 C CA . ASP A 1 94 ? 8.200 38.921 8.093 1.00 43.60 94 ASP A CA 1
ATOM 712 C C . ASP A 1 94 ? 8.360 37.933 9.240 1.00 39.04 94 ASP A C 1
ATOM 713 O O . ASP A 1 94 ? 9.245 38.081 10.080 1.00 36.10 94 ASP A O 1
ATOM 718 N N . LEU A 1 95 ? 7.493 36.924 9.271 1.00 36.36 95 LEU A N 1
ATOM 719 C CA . LEU A 1 95 ? 7.553 35.902 10.306 1.00 32.34 95 LEU A CA 1
ATOM 720 C C . LEU A 1 95 ? 8.841 35.106 10.127 1.00 31.92 95 LEU A C 1
ATOM 721 O O . LEU A 1 95 ? 9.560 34.845 11.091 1.00 29.66 95 LEU A O 1
ATOM 726 N N . ALA A 1 96 ? 9.123 34.731 8.883 1.00 30.20 96 ALA A N 1
ATOM 727 C CA . ALA A 1 96 ? 10.326 33.967 8.569 1.00 30.86 96 ALA A CA 1
ATOM 728 C C . ALA A 1 96 ? 11.597 34.693 8.996 1.00 28.45 96 ALA A C 1
ATOM 729 O O . ALA A 1 96 ? 12.440 34.121 9.685 1.00 27.35 96 ALA A O 1
ATOM 731 N N . LYS A 1 97 ? 11.739 35.953 8.584 1.00 30.03 97 LYS A N 1
ATOM 732 C CA . LYS A 1 97 ? 12.928 36.729 8.916 1.00 28.10 97 LYS A CA 1
ATOM 733 C C . LYS A 1 97 ? 13.069 36.976 10.414 1.00 28.05 97 LYS A C 1
ATOM 734 O O . LYS A 1 97 ? 14.166 36.881 10.971 1.00 29.21 97 LYS A O 1
ATOM 740 N N . THR A 1 98 ? 11.946 37.275 11.064 1.00 25.38 98 THR A N 1
ATOM 741 C CA . THR A 1 98 ? 11.935 37.521 12.503 1.00 28.82 98 THR A CA 1
ATOM 742 C C . THR A 1 98 ? 12.397 36.301 13.300 1.00 26.99 98 THR A C 1
ATOM 743 O O . THR A 1 98 ? 13.274 36.405 14.151 1.00 23.13 98 THR A O 1
ATOM 747 N N . ASN A 1 99 ? 11.812 35.142 13.022 1.00 22.03 99 ASN A N 1
ATOM 748 C CA . ASN A 1 99 ? 12.195 33.940 13.744 1.00 21.71 99 ASN A CA 1
ATOM 749 C C . ASN A 1 99 ? 13.525 33.362 13.284 1.00 22.21 99 ASN A C 1
ATOM 750 O O . ASN A 1 99 ? 14.183 32.644 14.034 1.00 21.04 99 ASN A O 1
ATOM 755 N N . ALA A 1 100 ? 13.927 33.687 12.065 1.00 16.80 100 ALA A N 1
ATOM 756 C CA . ALA A 1 100 ? 15.197 33.202 11.531 1.00 19.92 100 ALA A CA 1
ATOM 757 C C . ALA A 1 100 ? 16.321 33.714 12.431 1.00 20.06 100 ALA A C 1
ATOM 758 O O . ALA A 1 100 ? 17.258 32.985 12.747 1.00 22.37 100 ALA A O 1
ATOM 760 N N . LYS A 1 101 ? 16.207 34.974 12.837 1.00 21.97 101 LYS A N 1
ATOM 761 C CA . LYS A 1 101 ? 17.207 35.591 13.696 1.00 26.75 101 LYS A CA 1
ATOM 762 C C . LYS A 1 101 ? 17.248 34.952 15.080 1.00 24.67 101 LYS A C 1
ATOM 763 O O . LYS A 1 101 ? 18.309 34.844 15.688 1.00 25.48 101 LYS A O 1
ATOM 769 N N . ILE A 1 102 ? 16.097 34.509 15.570 1.00 22.01 102 ILE A N 1
ATOM 770 C CA . ILE A 1 102 ? 16.030 33.879 16.889 1.00 17.67 102 ILE A CA 1
ATOM 771 C C . ILE A 1 102 ? 16.635 32.480 16.838 1.00 19.74 102 ILE A C 1
ATOM 772 O O . ILE A 1 102 ? 17.587 32.178 17.551 1.00 23.21 102 ILE A O 1
ATOM 777 N N . VAL A 1 103 ? 16.084 31.628 15.981 1.00 19.28 103 VAL A N 1
ATOM 778 C CA . VAL A 1 103 ? 16.559 30.249 15.853 1.00 18.36 103 VAL A CA 1
ATOM 779 C C . VAL A 1 103 ? 18.026 30.174 15.426 1.00 18.71 103 VAL A C 1
ATOM 780 O O . VAL A 1 103 ? 18.784 29.354 15.942 1.00 18.40 103 VAL A O 1
ATOM 784 N N . GLY A 1 104 ? 18.413 31.039 14.494 1.00 17.04 104 GLY A N 1
ATOM 785 C CA . GLY A 1 104 ? 19.786 31.043 14.020 1.00 23.88 104 GLY A CA 1
ATOM 786 C C . GLY A 1 104 ? 20.791 31.366 15.106 1.00 20.25 104 GLY A C 1
ATOM 787 O O . GLY A 1 104 ? 21.862 30.765 15.163 1.00 27.63 104 GLY A O 1
ATOM 788 N N . LYS A 1 105 ? 20.462 32.325 15.964 1.00 23.75 105 LYS A N 1
ATOM 789 C CA . LYS A 1 105 ? 21.358 32.713 17.050 1.00 25.97 105 LYS A CA 1
ATOM 790 C C . LYS A 1 105 ? 21.571 31.542 18.011 1.00 22.68 105 LYS A C 1
ATOM 791 O O . LYS A 1 105 ? 22.686 31.293 18.452 1.00 19.22 105 LYS A O 1
ATOM 797 N N . TYR A 1 106 ? 20.485 30.842 18.339 1.00 18.65 106 TYR A N 1
ATOM 798 C CA . TYR A 1 106 ? 20.555 29.695 19.244 1.00 16.40 106 TYR A CA 1
ATOM 799 C C . TYR A 1 106 ? 21.306 28.531 18.617 1.00 16.35 106 TYR A C 1
ATOM 800 O O . TYR A 1 106 ? 22.052 27.833 19.307 1.00 20.83 106 TYR A O 1
ATOM 809 N N . ALA A 1 107 ? 21.119 28.321 17.317 1.00 17.06 107 ALA A N 1
ATOM 810 C CA . ALA A 1 107 ? 21.803 27.232 16.616 1.00 18.03 107 ALA A CA 1
ATOM 811 C C . ALA A 1 107 ? 23.312 27.464 16.647 1.00 18.52 107 ALA A C 1
ATOM 812 O O . ALA A 1 107 ? 24.095 26.542 16.860 1.00 23.21 107 ALA A O 1
ATOM 814 N N . LYS A 1 108 ? 23.698 28.712 16.429 1.00 19.37 108 LYS A N 1
ATOM 815 C CA . LYS A 1 108 ? 25.108 29.084 16.428 1.00 23.57 108 LYS A CA 1
ATOM 816 C C . LYS A 1 108 ? 25.704 28.976 17.824 1.00 25.06 108 LYS A C 1
ATOM 817 O O . LYS A 1 108 ? 26.834 28.507 17.994 1.00 23.53 108 LYS A O 1
ATOM 823 N N . LYS A 1 109 ? 24.938 29.392 18.833 1.00 21.63 109 LYS A N 1
ATOM 824 C CA . LYS A 1 109 ? 25.414 29.334 20.211 1.00 24.27 109 LYS A CA 1
ATOM 825 C C . LYS A 1 109 ? 25.533 27.896 20.694 1.00 25.49 109 LYS A C 1
ATOM 826 O O . LYS A 1 109 ? 26.442 27.564 21.456 1.00 24.24 109 LYS A O 1
ATOM 832 N N . ILE A 1 110 ? 24.607 27.044 20.256 1.00 21.16 110 ILE A N 1
ATOM 833 C CA . ILE A 1 110 ? 24.647 25.637 20.654 1.00 20.78 110 ILE A CA 1
ATOM 834 C C . ILE A 1 110 ? 25.906 24.976 20.106 1.00 20.54 110 ILE A C 1
ATOM 835 O O . ILE A 1 110 ? 26.611 24.258 20.825 1.00 20.25 110 ILE A O 1
ATOM 840 N N . ALA A 1 111 ? 26.176 25.223 18.828 1.00 20.10 111 ALA A N 1
ATOM 841 C CA . ALA A 1 111 ? 27.330 24.654 18.141 1.00 24.08 111 ALA A CA 1
ATOM 842 C C . ALA A 1 111 ? 28.664 25.086 18.738 1.00 24.24 111 ALA A C 1
ATOM 843 O O . ALA A 1 111 ? 29.679 24.421 18.546 1.00 21.93 111 ALA A O 1
ATOM 845 N N . GLU A 1 112 ? 28.669 26.205 19.459 1.00 27.49 112 GLU A N 1
ATOM 846 C CA . GLU A 1 112 ? 29.910 26.688 20.070 1.00 24.61 112 GLU A CA 1
ATOM 847 C C . GLU A 1 112 ? 30.246 25.840 21.281 1.00 25.57 112 GLU A C 1
ATOM 848 O O . GLU A 1 112 ? 31.404 25.733 21.677 1.00 25.53 112 GLU A O 1
ATOM 854 N N . ILE A 1 113 ? 29.219 25.224 21.860 1.00 20.86 113 ILE A N 1
ATOM 855 C CA . ILE A 1 113 ? 29.388 24.404 23.048 1.00 23.44 113 ILE A CA 1
ATOM 856 C C . ILE A 1 113 ? 29.594 22.918 22.772 1.00 27.53 113 ILE A C 1
ATOM 857 O O . ILE A 1 113 ? 30.511 22.300 23.314 1.00 27.48 113 ILE A O 1
ATOM 862 N N . CYS A 1 114 ? 28.744 22.348 21.931 1.00 27.14 114 CYS A N 1
ATOM 863 C CA . CYS A 1 114 ? 28.851 20.924 21.655 1.00 27.00 114 CYS A CA 1
ATOM 864 C C . CYS A 1 114 ? 28.178 20.510 20.360 1.00 28.94 114 CYS A C 1
ATOM 865 O O . CYS A 1 114 ? 27.526 21.312 19.685 1.00 24.15 114 CYS A O 1
ATOM 868 N N . ASP A 1 115 ? 28.359 19.238 20.025 1.00 28.15 115 ASP A N 1
ATOM 869 C CA . ASP A 1 115 ? 27.751 18.653 18.845 1.00 30.82 115 ASP A CA 1
ATOM 870 C C . ASP A 1 115 ? 26.552 17.919 19.429 1.00 26.13 115 ASP A C 1
ATOM 871 O O . ASP A 1 115 ? 26.687 17.185 20.405 1.00 25.53 115 ASP A O 1
ATOM 876 N N . THR A 1 116 ? 25.380 18.132 18.850 1.00 24.36 116 THR A N 1
ATOM 877 C CA . THR A 1 116 ? 24.171 17.502 19.364 1.00 24.59 116 THR A CA 1
ATOM 878 C C . THR A 1 116 ? 23.102 17.519 18.277 1.00 24.81 116 THR A C 1
ATOM 879 O O . THR A 1 116 ? 23.359 17.958 17.160 1.00 24.76 116 THR A O 1
ATOM 883 N N . LYS A 1 117 ? 21.911 17.021 18.596 1.00 22.61 117 LYS A N 1
ATOM 884 C CA . LYS A 1 117 ? 20.811 17.013 17.629 1.00 20.85 117 LYS A CA 1
ATOM 885 C C . LYS A 1 117 ? 19.878 18.173 17.953 1.00 20.57 117 LYS A C 1
ATOM 886 O O . LYS A 1 117 ? 19.574 18.430 19.122 1.00 20.07 117 LYS A O 1
ATOM 892 N N . ILE A 1 118 ? 19.434 18.888 16.926 1.00 20.66 118 ILE A N 1
ATOM 893 C CA . ILE A 1 118 ? 18.527 20.018 17.121 1.00 21.34 118 ILE A CA 1
ATOM 894 C C . ILE A 1 118 ? 17.172 19.701 16.513 1.00 20.09 118 ILE A C 1
ATOM 895 O O . ILE A 1 118 ? 17.064 19.369 15.331 1.00 22.70 118 ILE A O 1
ATOM 900 N N . PHE A 1 119 ? 16.138 19.796 17.338 1.00 18.35 119 PHE A N 1
ATOM 901 C CA . PHE A 1 119 ? 14.755 19.510 16.940 1.00 15.88 119 PHE A CA 1
ATOM 902 C C . PHE A 1 119 ? 14.049 20.864 16.924 1.00 16.39 119 PHE A C 1
ATOM 903 O O . PHE A 1 119 ? 13.806 21.476 17.959 1.00 15.18 119 PHE A O 1
ATOM 911 N N . VAL A 1 120 ? 13.726 21.350 15.731 1.00 15.11 120 VAL A N 1
ATOM 912 C CA . VAL A 1 120 ? 13.093 22.657 15.571 1.00 16.86 120 VAL A CA 1
ATOM 913 C C . VAL A 1 120 ? 11.571 22.618 15.496 1.00 18.03 120 VAL A C 1
ATOM 914 O O . VAL A 1 120 ? 10.999 21.908 14.667 1.00 17.76 120 VAL A O 1
ATOM 918 N N . ILE A 1 121 ? 10.919 23.385 16.366 1.00 15.90 121 ILE A N 1
ATOM 919 C CA . ILE A 1 121 ? 9.460 23.442 16.398 1.00 17.07 121 ILE A CA 1
ATOM 920 C C . ILE A 1 121 ? 8.928 24.805 15.944 1.00 17.70 121 ILE A C 1
ATOM 921 O O . ILE A 1 121 ? 7.804 24.905 15.454 1.00 18.16 121 ILE A O 1
ATOM 926 N N . THR A 1 122 ? 9.735 25.853 16.101 1.00 18.79 122 THR A N 1
ATOM 927 C CA . THR A 1 122 ? 9.283 27.190 15.722 1.00 16.83 122 THR A CA 1
ATOM 928 C C . THR A 1 122 ? 8.978 27.332 14.230 1.00 20.61 122 THR A C 1
ATOM 929 O O . THR A 1 122 ? 9.684 26.775 13.371 1.00 17.88 122 THR A O 1
ATOM 933 N N . ASN A 1 123 ? 7.896 28.043 13.928 1.00 16.57 123 ASN A N 1
ATOM 934 C CA . ASN A 1 123 ? 7.442 28.254 12.544 1.00 19.19 123 ASN A CA 1
ATOM 935 C C . ASN A 1 123 ? 8.064 29.473 11.867 1.00 21.28 123 ASN A C 1
ATOM 936 O O . ASN A 1 123 ? 8.488 30.418 12.538 1.00 19.71 123 ASN A O 1
ATOM 941 N N . PRO A 1 124 ? 8.149 29.460 10.515 1.00 22.82 124 PRO A N 1
ATOM 942 C CA . PRO A 1 124 ? 7.718 28.393 9.601 1.00 18.91 124 PRO A CA 1
ATOM 943 C C . PRO A 1 124 ? 8.737 27.274 9.803 1.00 19.99 124 PRO A C 1
ATOM 944 O O . PRO A 1 124 ? 9.898 27.417 9.409 1.00 19.52 124 PRO A O 1
ATOM 948 N N . VAL A 1 125 ? 8.300 26.166 10.397 1.00 19.30 125 VAL A N 1
ATOM 949 C CA . VAL A 1 125 ? 9.204 25.069 10.731 1.00 16.79 125 VAL A CA 1
ATOM 950 C C . VAL A 1 125 ? 10.179 24.579 9.660 1.00 16.29 125 VAL A C 1
ATOM 951 O O . VAL A 1 125 ? 11.351 24.325 9.955 1.00 20.76 125 VAL A O 1
ATOM 955 N N . ASP A 1 126 ? 9.734 24.441 8.421 1.00 16.24 126 ASP A N 1
ATOM 956 C CA . ASP A 1 126 ? 10.627 23.961 7.379 1.00 16.45 126 ASP A CA 1
ATOM 957 C C . ASP A 1 126 ? 11.777 24.942 7.140 1.00 17.89 126 ASP A C 1
ATOM 958 O O . ASP A 1 126 ? 12.918 24.531 6.934 1.00 15.96 126 ASP A O 1
ATOM 963 N N . VAL A 1 127 ? 11.459 26.232 7.192 1.00 16.80 127 VAL A N 1
ATOM 964 C CA . VAL A 1 127 ? 12.445 27.296 6.983 1.00 20.44 127 VAL A CA 1
ATOM 965 C C . VAL A 1 127 ? 13.362 27.441 8.195 1.00 20.77 127 VAL A C 1
ATOM 966 O O . VAL A 1 127 ? 14.569 27.658 8.053 1.00 19.10 127 VAL A O 1
ATOM 970 N N . MET A 1 128 ? 12.787 27.317 9.385 1.00 19.31 128 MET A N 1
ATOM 971 C CA . MET A 1 128 ? 13.571 27.426 10.625 1.00 18.47 128 MET A CA 1
ATOM 972 C C . MET A 1 128 ? 14.516 26.245 10.803 1.00 18.63 128 MET A C 1
ATOM 973 O O . MET A 1 128 ? 15.563 26.390 11.443 1.00 20.04 128 MET A O 1
ATOM 978 N N . THR A 1 129 ? 14.147 25.079 10.275 1.00 18.02 129 THR A N 1
ATOM 979 C CA . THR A 1 129 ? 15.011 23.904 10.378 1.00 17.38 129 THR A CA 1
ATOM 980 C C . THR A 1 129 ? 16.225 24.180 9.486 1.00 17.12 129 THR A C 1
ATOM 981 O O . THR A 1 129 ? 17.373 23.972 9.890 1.00 17.81 129 THR A O 1
ATOM 985 N N . TYR A 1 130 ? 15.950 24.647 8.265 1.00 16.63 130 TYR A N 1
ATOM 986 C CA . TYR A 1 130 ? 17.005 24.972 7.314 1.00 19.68 130 TYR A CA 1
ATOM 987 C C . TYR A 1 130 ? 17.971 25.996 7.926 1.00 20.82 130 TYR A C 1
ATOM 988 O O . TYR A 1 130 ? 19.183 25.826 7.873 1.00 21.55 130 TYR A O 1
ATOM 997 N N . LYS A 1 131 ? 17.427 27.062 8.500 1.00 18.85 131 LYS A N 1
ATOM 998 C CA . LYS A 1 131 ? 18.262 28.098 9.107 1.00 18.45 131 LYS A CA 1
ATOM 999 C C . LYS A 1 131 ? 19.106 27.520 10.242 1.00 17.63 131 LYS A C 1
ATOM 1000 O O . LYS A 1 131 ? 20.270 27.897 10.404 1.00 19.26 131 LYS A O 1
ATOM 1006 N N . ALA A 1 132 ? 18.539 26.600 11.020 1.00 16.98 132 ALA A N 1
ATOM 1007 C CA . ALA A 1 132 ? 19.273 26.001 12.131 1.00 19.22 132 ALA A CA 1
ATOM 1008 C C . ALA A 1 132 ? 20.402 25.112 11.604 1.00 21.98 132 ALA A C 1
ATOM 1009 O O . ALA A 1 132 ? 21.465 24.996 12.216 1.00 20.41 132 ALA A O 1
ATOM 1011 N N . LEU A 1 133 ? 20.163 24.473 10.471 1.00 23.31 133 LEU A N 1
ATOM 1012 C CA . LEU A 1 133 ? 21.168 23.602 9.892 1.00 24.12 133 LEU A CA 1
ATOM 1013 C C . LEU A 1 133 ? 22.335 24.433 9.359 1.00 24.02 133 LEU A C 1
ATOM 1014 O O . LEU A 1 133 ? 23.502 24.073 9.543 1.00 26.00 133 LEU A O 1
ATOM 1019 N N . VAL A 1 134 ? 22.004 25.549 8.723 1.00 20.24 134 VAL A N 1
ATOM 1020 C CA . VAL A 1 134 ? 22.993 26.459 8.153 1.00 23.81 134 VAL A CA 1
ATOM 1021 C C . VAL A 1 134 ? 23.854 27.148 9.217 1.00 27.65 134 VAL A C 1
ATOM 1022 O O . VAL A 1 134 ? 25.079 27.215 9.082 1.00 27.06 134 VAL A O 1
ATOM 1026 N N . ASP A 1 135 ? 23.225 27.652 10.275 1.00 23.52 135 ASP A N 1
ATOM 1027 C CA . ASP A 1 135 ? 23.962 28.351 11.323 1.00 22.99 135 ASP A CA 1
ATOM 1028 C C . ASP A 1 135 ? 24.720 27.448 12.288 1.00 22.51 135 ASP A C 1
ATOM 1029 O O . ASP A 1 135 ? 25.722 27.865 12.869 1.00 24.06 135 ASP A O 1
ATOM 1034 N N . SER A 1 136 ? 24.264 26.217 12.463 1.00 19.13 136 SER A N 1
ATOM 1035 C CA . SER A 1 136 ? 24.947 25.295 13.363 1.00 22.23 136 SER A CA 1
ATOM 1036 C C . SER A 1 136 ? 26.125 24.593 12.673 1.00 24.46 136 SER A C 1
ATOM 1037 O O . SER A 1 136 ? 27.082 24.190 13.327 1.00 18.36 136 SER A O 1
ATOM 1040 N N . LYS A 1 137 ? 26.021 24.431 11.354 1.00 25.25 137 LYS A N 1
ATOM 1041 C CA . LYS A 1 137 ? 27.043 23.750 10.564 1.00 30.03 137 LYS A CA 1
ATOM 1042 C C . LYS A 1 137 ? 27.105 22.267 10.934 1.00 30.96 137 LYS A C 1
ATOM 1043 O O . LYS A 1 137 ? 28.126 21.611 10.727 1.00 29.07 137 LYS A O 1
ATOM 1049 N N . PHE A 1 138 ? 26.012 21.747 11.483 1.00 26.15 138 PHE A N 1
ATOM 1050 C CA . PHE A 1 138 ? 25.931 20.339 11.869 1.00 26.65 138 PHE A CA 1
ATOM 1051 C C . PHE A 1 138 ? 25.684 19.472 10.631 1.00 23.67 138 PHE A C 1
ATOM 1052 O O . PHE A 1 138 ? 25.363 19.991 9.567 1.00 23.46 138 PHE A O 1
ATOM 1060 N N . GLU A 1 139 ? 25.838 18.154 10.780 1.00 25.80 139 GLU A N 1
ATOM 1061 C CA . GLU A 1 139 ? 25.609 17.202 9.690 1.00 28.53 139 GLU A CA 1
ATOM 1062 C C . GLU A 1 139 ? 24.100 17.158 9.458 1.00 29.46 139 GLU A C 1
ATOM 1063 O O . GLU A 1 139 ? 23.327 17.381 10.389 1.00 20.64 139 GLU A O 1
ATOM 1069 N N . ARG A 1 140 ? 23.688 16.840 8.230 1.00 26.44 140 ARG A N 1
ATOM 1070 C CA . ARG A 1 140 ? 22.269 16.799 7.865 1.00 29.19 140 ARG A CA 1
ATOM 1071 C C . ARG A 1 140 ? 21.387 15.833 8.654 1.00 26.86 140 ARG A C 1
ATOM 1072 O O . ARG A 1 140 ? 20.160 15.947 8.609 1.00 29.31 140 ARG A O 1
ATOM 1080 N N . ASN A 1 141 ? 21.982 14.890 9.368 1.00 23.99 141 ASN A N 1
ATOM 1081 C CA . ASN A 1 141 ? 21.193 13.929 10.133 1.00 25.63 141 ASN A CA 1
ATOM 1082 C C . ASN A 1 141 ? 20.910 14.408 11.548 1.00 25.33 141 ASN A C 1
ATOM 1083 O O . ASN A 1 141 ? 20.084 13.817 12.254 1.00 22.21 141 ASN A O 1
ATOM 1088 N N . GLN A 1 142 ? 21.581 15.488 11.948 1.00 18.95 142 GLN A N 1
ATOM 1089 C CA . GLN A 1 142 ? 21.463 16.026 13.308 1.00 21.40 142 GLN A CA 1
ATOM 1090 C C . GLN A 1 142 ? 20.448 17.150 13.493 1.00 20.07 142 GLN A C 1
ATOM 1091 O O . GLN A 1 142 ? 20.131 17.510 14.622 1.00 20.42 142 GLN A O 1
ATOM 1097 N N . VAL A 1 143 ? 19.956 17.720 12.403 1.00 17.12 143 VAL A N 1
ATOM 1098 C CA . VAL A 1 143 ? 19.007 18.819 12.523 1.00 17.65 143 VAL A CA 1
ATOM 1099 C C . VAL A 1 143 ? 17.738 18.493 11.751 1.00 18.91 143 VAL A C 1
ATOM 1100 O O . VAL A 1 143 ? 17.791 18.148 10.573 1.00 17.48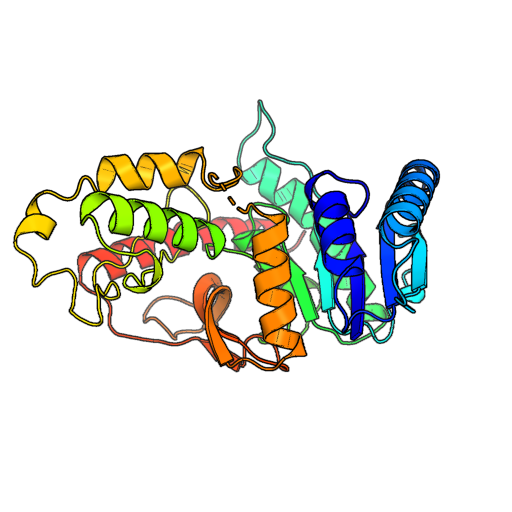 143 VAL A O 1
ATOM 1104 N N . PHE A 1 144 ? 16.601 18.605 12.416 1.00 16.51 144 PHE A N 1
ATOM 1105 C CA . PHE A 1 144 ? 15.327 18.319 11.776 1.00 18.86 144 PHE A CA 1
ATOM 1106 C C . PHE A 1 144 ? 14.200 19.087 12.472 1.00 20.01 144 PHE A C 1
ATOM 1107 O O . PHE A 1 144 ? 14.399 19.664 13.535 1.00 19.75 144 PHE A O 1
ATOM 1115 N N . GLY A 1 145 ? 13.017 19.083 11.858 1.00 21.36 145 GLY A N 1
ATOM 1116 C CA . GLY A 1 145 ? 11.889 19.805 12.435 1.00 15.69 145 GLY A CA 1
ATOM 1117 C C . GLY A 1 145 ? 10.611 18.994 12.447 1.00 18.02 145 GLY A C 1
ATOM 1118 O O . GLY A 1 145 ? 10.428 18.091 11.617 1.00 17.74 145 GLY A O 1
ATOM 1119 N N . LEU A 1 146 ? 9.708 19.304 13.371 1.00 16.75 146 LEU A N 1
ATOM 1120 C CA . LEU A 1 146 ? 8.453 18.559 13.479 1.00 14.67 146 LEU A CA 1
ATOM 1121 C C . LEU A 1 146 ? 7.804 18.330 12.107 1.00 13.17 146 LEU A C 1
ATOM 1122 O O . LEU A 1 146 ? 7.224 17.283 11.836 1.00 17.46 146 LEU A O 1
ATOM 1127 N N . GLY A 1 147 ? 7.877 19.328 11.241 1.00 17.53 147 GLY A N 1
ATOM 1128 C CA . GLY A 1 147 ? 7.319 19.211 9.901 1.00 16.84 147 GLY A CA 1
ATOM 1129 C C . GLY A 1 147 ? 5.845 18.826 9.818 1.00 19.76 147 GLY A C 1
ATOM 1130 O O . GLY A 1 147 ? 5.001 19.419 10.495 1.00 18.45 147 GLY A O 1
ATOM 1131 N N . THR A 1 148 ? 5.538 17.840 8.984 1.00 17.29 148 THR A N 1
ATOM 1132 C CA . THR A 1 148 ? 4.166 17.376 8.795 1.00 18.46 148 THR A CA 1
ATOM 1133 C C . THR A 1 148 ? 3.820 16.106 9.580 1.00 18.39 148 THR A C 1
ATOM 1134 O O . THR A 1 148 ? 2.887 15.378 9.214 1.00 16.79 148 THR A O 1
ATOM 1138 N N . HIS A 1 149 ? 4.559 15.827 10.647 1.00 15.42 149 HIS A N 1
ATOM 1139 C CA . HIS A 1 149 ? 4.291 14.624 11.445 1.00 15.76 149 HIS A CA 1
ATOM 1140 C C . HIS A 1 149 ? 2.900 14.643 12.087 1.00 16.43 149 HIS A C 1
ATOM 1141 O O . HIS A 1 149 ? 2.150 13.664 11.975 1.00 19.70 149 HIS A O 1
ATOM 1148 N N . LEU A 1 150 ? 2.552 15.739 12.754 1.00 16.01 150 LEU A N 1
ATOM 1149 C CA . LEU A 1 150 ? 1.236 15.858 13.390 1.00 20.33 150 LEU A CA 1
ATOM 1150 C C . LEU A 1 150 ? 0.142 16.014 12.322 1.00 21.81 150 LEU A C 1
ATOM 1151 O O . LEU A 1 150 ? -0.980 15.527 12.498 1.00 23.08 150 LEU A O 1
ATOM 1156 N N . ASP A 1 151 ? 0.467 16.685 11.222 1.00 19.08 151 ASP A N 1
ATOM 1157 C CA . ASP A 1 151 ? -0.505 16.848 10.136 1.00 21.35 151 ASP A CA 1
ATOM 1158 C C . ASP A 1 151 ? -0.883 15.456 9.622 1.00 20.88 151 ASP A C 1
ATOM 1159 O O . ASP A 1 151 ? -2.060 15.163 9.374 1.00 19.91 151 ASP A O 1
ATOM 1164 N N . SER A 1 152 ? 0.125 14.599 9.460 1.00 15.14 152 SER A N 1
ATOM 1165 C CA . SER A 1 152 ? -0.113 13.252 8.961 1.00 21.68 152 SER A CA 1
ATOM 1166 C C . SER A 1 152 ? -0.942 12.409 9.932 1.00 23.24 152 SER A C 1
ATOM 1167 O O . SER A 1 152 ? -1.753 11.578 9.509 1.00 24.76 152 SER A O 1
ATOM 1170 N N . LEU A 1 153 ? -0.760 12.630 11.230 1.00 19.68 153 LEU A N 1
ATOM 1171 C CA . LEU A 1 153 ? -1.535 11.894 12.226 1.00 22.96 153 LEU A CA 1
ATOM 1172 C C . LEU A 1 153 ? -2.995 12.335 12.163 1.00 23.30 153 LEU A C 1
ATOM 1173 O O . LEU A 1 153 ? -3.906 11.518 12.287 1.00 26.95 153 LEU A O 1
ATOM 1178 N N . ARG A 1 154 ? -3.215 13.630 11.950 1.00 22.13 154 ARG A N 1
ATOM 1179 C CA . ARG A 1 154 ? -4.571 14.161 11.864 1.00 24.82 154 ARG A CA 1
ATOM 1180 C C . ARG A 1 154 ? -5.274 13.570 10.641 1.00 21.92 154 ARG A C 1
ATOM 1181 O O . ARG A 1 154 ? -6.455 13.229 10.694 1.00 19.34 154 ARG A O 1
ATOM 1189 N N . PHE A 1 155 ? -4.526 13.448 9.553 1.00 19.32 155 PHE A N 1
ATOM 1190 C CA . PHE A 1 155 ? -5.040 12.900 8.297 1.00 17.40 155 PHE A CA 1
ATOM 1191 C C . PHE A 1 155 ? -5.414 11.426 8.494 1.00 22.94 155 PHE A C 1
ATOM 1192 O O . PHE A 1 155 ? -6.415 10.940 7.955 1.00 20.16 155 PHE A O 1
ATOM 1200 N N . LYS A 1 156 ? -4.608 10.719 9.283 1.00 17.81 156 LYS A N 1
ATOM 1201 C CA . LYS A 1 156 ? -4.832 9.313 9.597 1.00 19.41 156 LYS A CA 1
ATOM 1202 C C . LYS A 1 156 ? -6.180 9.141 10.294 1.00 22.21 156 LYS A C 1
ATOM 1203 O O . LYS A 1 156 ? -6.976 8.260 9.936 1.00 20.21 156 LYS A O 1
ATOM 1209 N N . VAL A 1 157 ? -6.439 9.984 11.286 1.00 19.51 157 VAL A N 1
ATOM 1210 C CA . VAL A 1 157 ? -7.694 9.936 12.025 1.00 24.52 157 VAL A CA 1
ATOM 1211 C C . VAL A 1 157 ? -8.902 10.207 11.116 1.00 22.97 157 VAL A C 1
ATOM 1212 O O . VAL A 1 157 ? -9.948 9.557 11.251 1.00 21.67 157 VAL A O 1
ATOM 1216 N N . ALA A 1 158 ? -8.755 11.161 10.204 1.00 20.78 158 ALA A N 1
ATOM 1217 C CA . ALA A 1 158 ? -9.844 11.505 9.290 1.00 22.48 158 ALA A CA 1
ATOM 1218 C C . ALA A 1 158 ? -10.184 10.354 8.358 1.00 23.63 158 ALA A C 1
ATOM 1219 O O . ALA A 1 158 ? -11.360 10.061 8.122 1.00 23.69 158 ALA A O 1
ATOM 1221 N N . ILE A 1 159 ? -9.161 9.687 7.827 1.00 24.74 159 ILE A N 1
ATOM 1222 C CA . ILE A 1 159 ? -9.372 8.570 6.920 1.00 24.34 159 ILE A CA 1
ATOM 1223 C C . ILE A 1 159 ? -9.985 7.366 7.632 1.00 25.24 159 ILE A C 1
ATOM 1224 O O . ILE A 1 159 ? -10.902 6.728 7.112 1.00 22.76 159 ILE A O 1
ATOM 1229 N N . ALA A 1 160 ? -9.488 7.067 8.828 1.00 23.15 160 ALA A N 1
ATOM 1230 C CA . ALA A 1 160 ? -10.009 5.942 9.602 1.00 24.22 160 ALA A CA 1
ATOM 1231 C C . ALA A 1 160 ? -11.496 6.171 9.885 1.00 25.71 160 ALA A C 1
ATOM 1232 O O . ALA A 1 160 ? -12.304 5.244 9.821 1.00 24.80 160 ALA A O 1
ATOM 1234 N N . LYS A 1 161 ? -11.846 7.415 10.193 1.00 26.03 161 LYS A N 1
ATOM 1235 C CA . LYS A 1 161 ? -13.225 7.781 10.487 1.00 30.26 161 LYS A CA 1
ATOM 1236 C C . LYS A 1 161 ? -14.119 7.608 9.263 1.00 32.03 161 LYS A C 1
ATOM 1237 O O . LYS A 1 161 ? -15.250 7.140 9.374 1.00 31.18 161 LYS A O 1
ATOM 1243 N N . PHE A 1 162 ? -13.601 7.975 8.094 1.00 30.29 162 PHE A N 1
ATOM 1244 C CA . PHE A 1 162 ? -14.373 7.866 6.861 1.00 29.68 162 PHE A CA 1
ATOM 1245 C C . PHE A 1 162 ? -14.638 6.423 6.444 1.00 32.84 162 PHE A C 1
ATOM 1246 O O . PHE A 1 162 ? -15.727 6.096 5.972 1.00 30.81 162 PHE A O 1
ATOM 1254 N N . PHE A 1 163 ? -13.638 5.556 6.599 1.00 28.73 163 PHE A N 1
ATOM 1255 C CA . PHE A 1 163 ? -13.804 4.160 6.218 1.00 29.06 163 PHE A CA 1
ATOM 1256 C C . PHE A 1 163 ? -14.436 3.310 7.305 1.00 27.54 163 PHE A C 1
ATOM 1257 O O . PHE A 1 163 ? -14.838 2.174 7.050 1.00 31.87 163 PHE A O 1
ATOM 1265 N N . GLY A 1 164 ? -14.524 3.853 8.510 1.00 29.25 164 GLY A N 1
ATOM 1266 C CA . GLY A 1 164 ? -15.110 3.118 9.621 1.00 29.34 164 GLY A CA 1
ATOM 1267 C C . GLY A 1 164 ? -14.258 1.947 10.080 1.00 31.45 164 GLY A C 1
ATOM 1268 O O . GLY A 1 164 ? -14.777 0.878 10.398 1.00 31.85 164 GLY A O 1
ATOM 1269 N N . VAL A 1 165 ? -12.940 2.145 10.111 1.00 26.07 165 VAL A N 1
ATOM 1270 C CA . VAL A 1 165 ? -12.026 1.090 10.544 1.00 26.51 165 VAL A CA 1
ATOM 1271 C C . VAL A 1 165 ? -11.199 1.574 11.720 1.00 25.69 165 VAL A C 1
ATOM 1272 O O . VAL A 1 165 ? -11.095 2.777 11.961 1.00 23.75 165 VAL A O 1
ATOM 1276 N N . HIS A 1 166 ? -10.605 0.643 12.455 1.00 23.92 166 HIS A N 1
ATOM 1277 C CA . HIS A 1 166 ? -9.788 0.997 13.601 1.00 23.91 166 HIS A CA 1
ATOM 1278 C C . HIS A 1 166 ? -8.611 1.860 13.131 1.00 26.53 166 HIS A C 1
ATOM 1279 O O . HIS A 1 166 ? -8.053 1.625 12.060 1.00 20.77 166 HIS A O 1
ATOM 1286 N N . ILE A 1 167 ? -8.253 2.857 13.940 1.00 23.23 167 ILE A N 1
ATOM 1287 C CA . ILE A 1 167 ? -7.158 3.771 13.620 1.00 25.67 167 ILE A CA 1
ATOM 1288 C C . ILE A 1 167 ? -5.868 3.033 13.255 1.00 26.43 167 ILE A C 1
ATOM 1289 O O . ILE A 1 167 ? -5.133 3.462 12.363 1.00 25.59 167 ILE A O 1
ATOM 1294 N N . ASP A 1 168 ? -5.594 1.923 13.939 1.00 25.11 168 ASP A N 1
ATOM 1295 C CA . ASP A 1 168 ? -4.382 1.132 13.708 1.00 25.24 168 ASP A CA 1
ATOM 1296 C C . ASP A 1 168 ? -4.242 0.595 12.289 1.00 26.08 168 ASP A C 1
ATOM 1297 O O . ASP A 1 168 ? -3.130 0.342 11.823 1.00 24.73 168 ASP A O 1
ATOM 1302 N N . GLU A 1 169 ? -5.365 0.413 11.600 1.00 21.61 169 GLU A N 1
ATOM 1303 C CA . GLU A 1 169 ? -5.360 -0.120 10.243 1.00 19.79 169 GLU A CA 1
ATOM 1304 C C . GLU A 1 169 ? -4.988 0.905 9.172 1.00 19.78 169 GLU A C 1
ATOM 1305 O O . GLU A 1 169 ? -4.784 0.548 8.012 1.00 21.34 169 GLU A O 1
ATOM 1311 N N . VAL A 1 170 ? -4.906 2.176 9.560 1.00 19.05 170 VAL A N 1
ATOM 1312 C CA . VAL A 1 170 ? -4.576 3.222 8.604 1.00 19.14 170 VAL A CA 1
ATOM 1313 C C . VAL A 1 170 ? -3.162 3.766 8.766 1.00 21.49 170 VAL A C 1
ATOM 1314 O O . VAL A 1 170 ? -2.734 4.123 9.868 1.00 19.75 170 VAL A O 1
ATOM 1318 N N . ARG A 1 171 ? -2.432 3.804 7.656 1.00 18.20 171 ARG A N 1
ATOM 1319 C CA . ARG A 1 171 ? -1.083 4.356 7.653 1.00 18.32 171 ARG A CA 1
ATOM 1320 C C . ARG A 1 171 ? -1.048 5.289 6.454 1.00 20.89 171 ARG A C 1
ATOM 1321 O O . ARG A 1 171 ? -1.267 4.866 5.309 1.00 19.55 171 ARG A O 1
ATOM 1329 N N . THR A 1 172 ? -0.790 6.566 6.715 1.00 18.56 172 THR A N 1
ATOM 1330 C CA . THR A 1 172 ? -0.754 7.553 5.645 1.00 20.36 172 THR A CA 1
ATOM 1331 C C . THR A 1 172 ? 0.247 8.651 6.012 1.00 17.94 172 THR A C 1
ATOM 1332 O O . THR A 1 172 ? 0.896 8.593 7.062 1.00 20.63 172 THR A O 1
ATOM 1336 N N . ARG A 1 173 ? 0.384 9.641 5.139 1.00 17.76 173 ARG A N 1
ATOM 1337 C CA . ARG A 1 173 ? 1.276 10.747 5.435 1.00 19.81 173 ARG A CA 1
ATOM 1338 C C . ARG A 1 173 ? 1.074 11.900 4.475 1.00 18.01 173 ARG A C 1
ATOM 1339 O O . ARG A 1 173 ? 0.539 11.742 3.373 1.00 18.89 173 ARG A O 1
ATOM 1347 N N . ILE A 1 174 ? 1.488 13.077 4.926 1.00 13.97 174 ILE A N 1
ATOM 1348 C CA . ILE A 1 174 ? 1.408 14.289 4.132 1.00 16.65 174 ILE A CA 1
ATOM 1349 C C . ILE A 1 174 ? 2.841 14.799 4.086 1.00 17.27 174 ILE A C 1
ATOM 1350 O O . ILE A 1 174 ? 3.512 14.844 5.122 1.00 20.71 174 ILE A O 1
ATOM 1355 N N . ILE A 1 175 ? 3.318 15.162 2.905 1.00 17.80 175 ILE A N 1
ATOM 1356 C CA . ILE A 1 175 ? 4.679 15.684 2.781 1.00 16.17 175 ILE A CA 1
ATOM 1357 C C . ILE A 1 175 ? 4.625 17.124 2.285 1.00 19.88 175 ILE A C 1
ATOM 1358 O O . ILE A 1 175 ? 3.546 17.656 2.008 1.00 20.45 175 ILE A O 1
ATOM 1363 N N . GLY A 1 176 ? 5.791 17.749 2.169 1.00 19.55 176 GLY A N 1
ATOM 1364 C CA . GLY A 1 176 ? 5.834 19.124 1.711 1.00 17.21 176 GLY A CA 1
ATOM 1365 C C . GLY A 1 176 ? 5.884 20.111 2.868 1.00 20.14 176 GLY A C 1
ATOM 1366 O O . GLY A 1 176 ? 6.372 19.797 3.951 1.00 19.57 176 GLY A O 1
ATOM 1367 N N . GLU A 1 177 ? 5.359 21.304 2.621 1.00 19.77 177 GLU A N 1
ATOM 1368 C CA . GLU A 1 177 ? 5.352 22.385 3.598 1.00 21.73 177 GLU A CA 1
ATOM 1369 C C . GLU A 1 177 ? 4.307 22.224 4.700 1.00 25.71 177 GLU A C 1
ATOM 1370 O O . GLU A 1 177 ? 3.171 21.832 4.437 1.00 24.48 177 GLU A O 1
ATOM 1376 N N . HIS A 1 178 ? 4.709 22.503 5.940 1.00 19.78 178 HIS A N 1
ATOM 1377 C CA . HIS A 1 178 ? 3.766 22.476 7.053 1.00 23.03 178 HIS A CA 1
ATOM 1378 C C . HIS A 1 178 ? 3.060 23.816 6.856 1.00 22.88 178 HIS A C 1
ATOM 1379 O O . HIS A 1 178 ? 3.349 24.795 7.526 1.00 24.45 178 HIS A O 1
ATOM 1386 N N . GLY A 1 179 ? 2.164 23.842 5.885 1.00 30.41 179 GLY A N 1
ATOM 1387 C CA . GLY A 1 179 ? 1.439 25.054 5.570 1.00 28.00 179 GLY A CA 1
ATOM 1388 C C . GLY A 1 179 ? 0.450 24.744 4.480 1.00 31.57 179 GLY A C 1
ATOM 1389 O O . GLY A 1 179 ? 0.102 23.584 4.266 1.00 33.47 179 GLY A O 1
ATOM 1390 N N . ASP A 1 180 ? 0.019 25.769 3.757 1.00 32.16 180 ASP A N 1
ATOM 1391 C CA . ASP A 1 180 ? -0.975 25.562 2.716 1.00 34.89 180 ASP A CA 1
ATOM 1392 C C . ASP A 1 180 ? -0.518 24.762 1.507 1.00 32.49 180 ASP A C 1
ATOM 1393 O O . ASP A 1 180 ? -1.360 24.320 0.727 1.00 34.42 180 ASP A O 1
ATOM 1398 N N . SER A 1 181 ? 0.787 24.556 1.333 1.00 24.95 181 SER A N 1
ATOM 1399 C CA . SER A 1 181 ? 1.226 23.785 0.170 1.00 25.69 181 SER A CA 1
ATOM 1400 C C . SER A 1 181 ? 1.567 22.329 0.496 1.00 25.80 181 SER A C 1
ATOM 1401 O O . SER A 1 181 ? 2.361 21.702 -0.209 1.00 29.36 181 SER A O 1
ATOM 1404 N N . MET A 1 182 ? 0.961 21.797 1.549 1.00 20.94 182 MET A N 1
ATOM 1405 C CA . MET A 1 182 ? 1.201 20.401 1.926 1.00 21.36 182 MET A CA 1
ATOM 1406 C C . MET A 1 182 ? 0.614 19.462 0.878 1.00 23.56 182 MET A C 1
ATOM 1407 O O . MET A 1 182 ? -0.362 19.798 0.189 1.00 21.14 182 MET A O 1
ATOM 1412 N N . VAL A 1 183 ? 1.214 18.278 0.763 1.00 21.57 183 VAL A N 1
ATOM 1413 C CA . VAL A 1 183 ? 0.794 17.300 -0.234 1.00 21.52 183 VAL A CA 1
ATOM 1414 C C . VAL A 1 183 ? 0.433 15.945 0.362 1.00 19.70 183 VAL A C 1
ATOM 1415 O O . VAL A 1 183 ? 1.301 15.229 0.852 1.00 20.02 183 VAL A O 1
ATOM 1419 N N . PRO A 1 184 ? -0.855 15.574 0.333 1.00 20.70 184 PRO A N 1
ATOM 1420 C CA . PRO A 1 184 ? -1.251 14.273 0.876 1.00 22.14 184 PRO A CA 1
ATOM 1421 C C . PRO A 1 184 ? -0.781 13.183 -0.083 1.00 19.82 184 PRO A C 1
ATOM 1422 O O . PRO A 1 184 ? -0.957 13.296 -1.295 1.00 20.77 184 PRO A O 1
ATOM 1426 N N . LEU A 1 185 ? -0.167 12.136 0.457 1.00 20.20 185 LEU A N 1
ATOM 1427 C CA . LEU A 1 185 ? 0.336 11.046 -0.378 1.00 22.25 185 LEU A CA 1
ATOM 1428 C C . LEU A 1 185 ? -0.615 9.865 -0.444 1.00 23.04 185 LEU A C 1
ATOM 1429 O O . LEU A 1 185 ? -0.441 8.869 0.270 1.00 20.94 185 LEU A O 1
ATOM 1434 N N . LEU A 1 186 ? -1.628 9.969 -1.294 1.00 21.92 186 LEU A N 1
ATOM 1435 C CA . LEU A 1 186 ? -2.586 8.885 -1.436 1.00 24.26 186 LEU A CA 1
ATOM 1436 C C . LEU A 1 186 ? -1.917 7.635 -2.013 1.00 25.84 186 LEU A C 1
ATOM 1437 O O . LEU A 1 186 ? -2.386 6.517 -1.792 1.00 27.26 186 LEU A O 1
ATOM 1442 N N . SER A 1 187 ? -0.811 7.815 -2.732 1.00 22.92 187 SER A N 1
ATOM 1443 C CA . SER A 1 187 ? -0.105 6.672 -3.312 1.00 23.92 187 SER A CA 1
ATOM 1444 C C . SER A 1 187 ? 0.629 5.896 -2.217 1.00 24.81 187 SER A C 1
ATOM 1445 O O . SER A 1 187 ? 1.101 4.782 -2.439 1.00 24.52 187 SER A O 1
ATOM 1448 N N . ALA A 1 188 ? 0.732 6.495 -1.035 1.00 22.58 188 ALA A N 1
ATOM 1449 C CA . ALA A 1 188 ? 1.402 5.860 0.094 1.00 23.35 188 ALA A CA 1
ATOM 1450 C C . ALA A 1 188 ? 0.436 5.810 1.279 1.00 21.75 188 ALA A C 1
ATOM 1451 O O . ALA A 1 188 ? 0.807 6.087 2.413 1.00 23.51 188 ALA A O 1
ATOM 1453 N N . THR A 1 189 ? -0.812 5.466 0.989 1.00 23.65 189 THR A N 1
ATOM 1454 C CA . THR A 1 189 ? -1.845 5.367 2.005 1.00 18.72 189 THR A CA 1
ATOM 1455 C C . THR A 1 189 ? -2.445 3.971 1.926 1.00 21.77 189 THR A C 1
ATOM 1456 O O . THR A 1 189 ? -2.970 3.561 0.880 1.00 20.37 189 THR A O 1
ATOM 1460 N N . SER A 1 190 ? -2.351 3.237 3.028 1.00 21.20 190 SER A N 1
ATOM 1461 C CA . SER A 1 190 ? -2.888 1.891 3.065 1.00 24.11 190 SER A CA 1
ATOM 1462 C C . SER A 1 190 ? -3.905 1.720 4.176 1.00 20.39 190 SER A C 1
ATOM 1463 O O . SER A 1 190 ? -3.853 2.414 5.196 1.00 18.81 190 SER A O 1
ATOM 1466 N N . ILE A 1 191 ? -4.842 0.801 3.951 1.00 23.40 191 ILE A N 1
ATOM 1467 C CA . ILE A 1 191 ? -5.885 0.467 4.920 1.00 20.05 191 ILE A CA 1
ATOM 1468 C C . ILE A 1 191 ? -5.707 -1.037 5.116 1.00 20.80 191 ILE A C 1
ATOM 1469 O O . ILE A 1 191 ? -5.957 -1.823 4.196 1.00 21.56 191 ILE A O 1
ATOM 1474 N N . GLY A 1 192 ? -5.255 -1.448 6.297 1.00 19.22 192 GLY A N 1
ATOM 1475 C CA . GLY A 1 192 ? -5.025 -2.860 6.530 1.00 18.55 192 GLY A CA 1
ATOM 1476 C C . GLY A 1 192 ? -3.936 -3.371 5.592 1.00 22.19 192 GLY A C 1
ATOM 1477 O O . GLY A 1 192 ? -3.871 -4.559 5.282 1.00 21.91 192 GLY A O 1
ATOM 1478 N N . GLY A 1 193 ? -3.075 -2.454 5.145 1.00 21.90 193 GLY A N 1
ATOM 1479 C CA . GLY A 1 193 ? -1.992 -2.821 4.245 1.00 19.00 193 GLY A CA 1
ATOM 1480 C C . GLY A 1 193 ? -2.380 -2.739 2.780 1.00 21.66 193 GLY A C 1
ATOM 1481 O O . GLY A 1 193 ? -1.528 -2.776 1.905 1.00 22.95 193 GLY A O 1
ATOM 1482 N N . ILE A 1 194 ? -3.678 -2.629 2.518 1.00 18.21 194 ILE A N 1
ATOM 1483 C CA . ILE A 1 194 ? -4.194 -2.564 1.160 1.00 18.25 194 ILE A CA 1
ATOM 1484 C C . ILE A 1 194 ? -4.169 -1.126 0.646 1.00 16.21 194 ILE A C 1
ATOM 1485 O O . ILE A 1 194 ? -4.578 -0.212 1.352 1.00 20.92 194 ILE A O 1
ATOM 1490 N N . PRO A 1 195 ? -3.693 -0.911 -0.593 1.00 20.77 195 PRO A N 1
ATOM 1491 C CA . PRO A 1 195 ? -3.649 0.445 -1.150 1.00 20.31 195 PRO A CA 1
ATOM 1492 C C . PRO A 1 195 ? -5.051 1.052 -1.102 1.00 25.40 195 PRO A C 1
ATOM 1493 O O . PRO A 1 195 ? -6.025 0.401 -1.489 1.00 26.59 195 PRO A O 1
ATOM 1497 N N . ILE A 1 196 ? -5.161 2.293 -0.643 1.00 23.20 196 ILE A N 1
ATOM 1498 C CA . ILE A 1 196 ? -6.469 2.928 -0.524 1.00 21.62 196 ILE A CA 1
ATOM 1499 C C . ILE A 1 196 ? -7.192 3.025 -1.863 1.00 27.97 196 ILE A C 1
ATOM 1500 O O . ILE A 1 196 ? -8.421 3.074 -1.913 1.00 26.09 196 ILE A O 1
ATOM 1505 N N . GLN A 1 197 ? -6.428 3.027 -2.951 1.00 29.10 197 GLN A N 1
ATOM 1506 C CA . GLN A 1 197 ? -6.990 3.110 -4.293 1.00 36.99 197 GLN A CA 1
ATOM 1507 C C . GLN A 1 197 ? -7.845 1.890 -4.643 1.00 38.65 197 GLN A C 1
ATOM 1508 O O . GLN A 1 197 ? -8.683 1.955 -5.542 1.00 40.07 197 GLN A O 1
ATOM 1514 N N . LYS A 1 198 ? -7.631 0.784 -3.937 1.00 37.33 198 LYS A N 1
ATOM 1515 C CA . LYS A 1 198 ? -8.367 -0.445 -4.206 1.00 35.67 198 LYS A CA 1
ATOM 1516 C C . LYS A 1 198 ? -9.734 -0.549 -3.539 1.00 36.68 198 LYS A C 1
ATOM 1517 O O . LYS A 1 198 ? -10.368 -1.604 -3.577 1.00 36.24 198 LYS A O 1
ATOM 1523 N N . PHE A 1 199 ? -10.187 0.533 -2.922 1.00 35.39 199 PHE A N 1
ATOM 1524 C CA . PHE A 1 199 ? -11.497 0.529 -2.291 1.00 34.43 199 PHE A CA 1
ATOM 1525 C C . PHE A 1 199 ? -12.447 1.392 -3.115 1.00 36.75 199 PHE A C 1
ATOM 1526 O O . PHE A 1 199 ? -12.072 2.455 -3.611 1.00 34.38 199 PHE A O 1
ATOM 1534 N N . GLU A 1 200 ? -13.677 0.921 -3.264 1.00 42.38 200 GLU A N 1
ATOM 1535 C CA . GLU A 1 200 ? -14.679 1.646 -4.025 1.00 46.63 200 GLU A CA 1
ATOM 1536 C C . GLU A 1 200 ? -15.043 2.939 -3.297 1.00 45.03 200 GLU A C 1
ATOM 1537 O O . GLU A 1 200 ? -15.369 3.949 -3.924 1.00 46.49 200 GLU A O 1
ATOM 1543 N N . ARG A 1 201 ? -14.961 2.910 -1.973 1.00 42.37 201 ARG A N 1
ATOM 1544 C CA . ARG A 1 201 ? -15.290 4.070 -1.159 1.00 44.73 201 ARG A CA 1
ATOM 1545 C C . ARG A 1 201 ? -14.297 5.215 -1.350 1.00 41.07 201 ARG A C 1
ATOM 1546 O O . ARG A 1 201 ? -14.613 6.374 -1.077 1.00 41.99 201 ARG A O 1
ATOM 1554 N N . PHE A 1 202 ? -13.098 4.887 -1.822 1.00 38.28 202 PHE A N 1
ATOM 1555 C CA . PHE A 1 202 ? -12.051 5.878 -2.056 1.00 38.81 202 PHE A CA 1
ATOM 1556 C C . PHE A 1 202 ? -12.528 6.994 -2.985 1.00 43.70 202 PHE A C 1
ATOM 1557 O O . PHE A 1 202 ? -12.127 8.152 -2.848 1.00 40.43 202 PHE A O 1
ATOM 1565 N N . LYS A 1 203 ? -13.388 6.632 -3.929 1.00 46.95 203 LYS A N 1
ATOM 1566 C CA . LYS A 1 203 ? -13.925 7.578 -4.900 1.00 48.97 203 LYS A CA 1
ATOM 1567 C C . LYS A 1 203 ? -14.723 8.708 -4.250 1.00 46.38 203 LYS A C 1
ATOM 1568 O O . LYS A 1 203 ? -14.810 9.804 -4.801 1.00 46.71 203 LYS A O 1
ATOM 1574 N N . GLU A 1 204 ? -15.286 8.447 -3.077 1.00 44.49 204 GLU A N 1
ATOM 1575 C CA . GLU A 1 204 ? -16.091 9.448 -2.378 1.00 42.32 204 GLU A CA 1
ATOM 1576 C C . GLU A 1 204 ? -15.381 10.157 -1.224 1.00 39.46 204 GLU A C 1
ATOM 1577 O O . GLU A 1 204 ? -16.014 10.902 -0.479 1.00 36.05 204 GLU A O 1
ATOM 1583 N N . LEU A 1 205 ? -14.084 9.926 -1.071 1.00 35.53 205 LEU A N 1
ATOM 1584 C CA . LEU A 1 205 ? -13.330 10.560 0.008 1.00 37.02 205 LEU A CA 1
ATOM 1585 C C . LEU A 1 205 ? -13.278 12.072 -0.197 1.00 35.68 205 LEU A C 1
ATOM 1586 O O . LEU A 1 205 ? -12.862 12.548 -1.252 1.00 37.17 205 LEU A O 1
ATOM 1591 N N . PRO A 1 206 ? -13.716 12.845 0.810 1.00 36.62 206 PRO A N 1
ATOM 1592 C CA . PRO A 1 206 ? -13.733 14.314 0.768 1.00 37.86 206 PRO A CA 1
ATOM 1593 C C . PRO A 1 206 ? -12.330 14.885 0.969 1.00 37.57 206 PRO A C 1
ATOM 1594 O O . PRO A 1 206 ? -12.110 15.686 1.873 1.00 40.05 206 PRO A O 1
ATOM 1598 N N . ILE A 1 207 ? -11.389 14.474 0.129 1.00 37.81 207 ILE A N 1
ATOM 1599 C CA . ILE A 1 207 ? -10.009 14.932 0.249 1.00 39.37 207 ILE A CA 1
ATOM 1600 C C . ILE A 1 207 ? -9.873 16.443 0.462 1.00 37.86 207 ILE A C 1
ATOM 1601 O O . ILE A 1 207 ? -9.170 16.883 1.375 1.00 34.31 207 ILE A O 1
ATOM 1606 N N . ASP A 1 208 ? -10.547 17.239 -0.362 1.00 37.71 208 ASP A N 1
ATOM 1607 C CA . ASP A 1 208 ? -10.470 18.694 -0.237 1.00 39.27 208 ASP A CA 1
ATOM 1608 C C . ASP A 1 208 ? -10.933 19.216 1.125 1.00 36.09 208 ASP A C 1
ATOM 1609 O O . ASP A 1 208 ? -10.277 20.071 1.721 1.00 32.18 208 ASP A O 1
ATOM 1614 N N . GLU A 1 209 ? -12.057 18.707 1.612 1.00 34.84 209 GLU A N 1
ATOM 1615 C CA . GLU A 1 209 ? -12.576 19.137 2.906 1.00 39.27 209 GLU A CA 1
ATOM 1616 C C . GLU A 1 209 ? -11.614 18.752 4.020 1.00 38.79 209 GLU A C 1
ATOM 1617 O O . GLU A 1 209 ? -11.326 19.552 4.916 1.00 40.29 209 GLU A O 1
ATOM 1623 N N . ILE A 1 210 ? -11.117 17.520 3.964 1.00 32.90 210 ILE A N 1
ATOM 1624 C CA . ILE A 1 210 ? -10.197 17.029 4.980 1.00 33.11 210 ILE A CA 1
ATOM 1625 C C . ILE A 1 210 ? -8.913 17.847 5.021 1.00 30.25 210 ILE A C 1
ATOM 1626 O O . ILE A 1 210 ? -8.484 18.272 6.089 1.00 30.72 210 ILE A O 1
ATOM 1631 N N . ILE A 1 211 ? -8.301 18.090 3.864 1.00 31.16 211 ILE A N 1
ATOM 1632 C CA . ILE A 1 211 ? -7.069 18.868 3.821 1.00 33.29 211 ILE A CA 1
ATOM 1633 C C . ILE A 1 211 ? -7.281 20.286 4.362 1.00 35.09 211 ILE A C 1
ATOM 1634 O O . ILE A 1 211 ? -6.421 20.826 5.054 1.00 32.23 211 ILE A O 1
ATOM 1639 N N . GLU A 1 212 ? -8.426 20.882 4.040 1.00 35.94 212 GLU A N 1
ATOM 1640 C CA . GLU A 1 212 ? -8.738 22.223 4.523 1.00 39.46 212 GLU A CA 1
ATOM 1641 C C . GLU A 1 212 ? -8.709 22.217 6.047 1.00 36.82 212 GLU A C 1
ATOM 1642 O O . GLU A 1 212 ? -8.234 23.166 6.677 1.00 36.63 212 GLU A O 1
ATOM 1648 N N . ASP A 1 213 ? -9.210 21.136 6.632 1.00 36.88 213 ASP A N 1
ATOM 1649 C CA . ASP A 1 213 ? -9.241 20.989 8.084 1.00 35.88 213 ASP A CA 1
ATOM 1650 C C . ASP A 1 213 ? -7.822 20.861 8.647 1.00 34.44 213 ASP A C 1
ATOM 1651 O O . ASP A 1 213 ? -7.506 21.448 9.677 1.00 30.54 213 ASP A O 1
ATOM 1656 N N . VAL A 1 214 ? -6.976 20.089 7.973 1.00 30.00 214 VAL A N 1
ATOM 1657 C CA . VAL A 1 214 ? -5.603 19.913 8.447 1.00 28.34 214 VAL A CA 1
ATOM 1658 C C . VAL A 1 214 ? -4.796 21.213 8.347 1.00 31.57 214 VAL A C 1
ATOM 1659 O O . VAL A 1 214 ? -3.978 21.512 9.216 1.00 30.46 214 VAL A O 1
ATOM 1663 N N . LYS A 1 215 ? -5.035 21.988 7.290 1.00 31.33 215 LYS A N 1
ATOM 1664 C CA . LYS A 1 215 ? -4.321 23.249 7.094 1.00 35.88 215 LYS A CA 1
ATOM 1665 C C . LYS A 1 215 ? -4.636 24.306 8.153 1.00 35.81 215 LYS A C 1
ATOM 1666 O O . LYS A 1 215 ? -3.754 25.053 8.566 1.00 37.64 215 LYS A O 1
ATOM 1672 N N . THR A 1 216 ? -5.891 24.369 8.582 1.00 34.48 216 THR A N 1
ATOM 1673 C CA . THR A 1 216 ? -6.299 25.379 9.550 1.00 39.39 216 THR A CA 1
ATOM 1674 C C . THR A 1 216 ? -6.319 24.946 11.018 1.00 39.98 216 THR A C 1
ATOM 1675 O O . THR A 1 216 ? -6.168 25.785 11.905 1.00 40.20 216 THR A O 1
ATOM 1679 N N . LYS A 1 217 ? -6.504 23.656 11.275 1.00 39.29 217 LYS A N 1
ATOM 1680 C CA . LYS A 1 217 ? -6.546 23.158 12.653 1.00 39.68 217 LYS A CA 1
ATOM 1681 C C . LYS A 1 217 ? -5.402 22.193 12.959 1.00 36.72 217 LYS A C 1
ATOM 1682 O O . LYS A 1 217 ? -5.329 21.635 14.052 1.00 36.26 217 LYS A O 1
ATOM 1688 N N . GLY A 1 218 ? -4.515 22.019 11.986 1.00 33.80 218 GLY A N 1
ATOM 1689 C CA . GLY A 1 218 ? -3.393 21.108 12.135 1.00 32.18 218 GLY A CA 1
ATOM 1690 C C . GLY A 1 218 ? -2.556 21.192 13.399 1.00 32.13 218 GLY A C 1
ATOM 1691 O O . GLY A 1 218 ? -1.978 20.189 13.806 1.00 34.94 218 GLY A O 1
ATOM 1692 N N . GLU A 1 219 ? -2.465 22.368 14.017 1.00 24.72 219 GLU A N 1
ATOM 1693 C CA . GLU A 1 219 ? -1.660 22.498 15.228 1.00 28.66 219 GLU A CA 1
ATOM 1694 C C . GLU A 1 219 ? -2.490 22.417 16.505 1.00 30.95 219 GLU A C 1
ATOM 1695 O O . GLU A 1 219 ? -1.990 22.668 17.598 1.00 30.64 219 GLU A O 1
ATOM 1701 N N . GLN A 1 220 ? -3.763 22.062 16.364 1.00 33.04 220 GLN A N 1
ATOM 1702 C CA . GLN A 1 220 ? -4.646 21.947 17.518 1.00 35.27 220 GLN A CA 1
ATOM 1703 C C . GLN A 1 220 ? -4.634 20.540 18.110 1.00 35.05 220 GLN A C 1
ATOM 1704 O O . GLN A 1 220 ? -4.203 19.579 17.464 1.00 34.86 220 GLN A O 1
ATOM 1710 N N . ILE A 1 221 ? -5.111 20.424 19.347 1.00 34.91 221 ILE A N 1
ATOM 1711 C CA . ILE A 1 221 ? -5.166 19.138 20.029 1.00 42.08 221 ILE A CA 1
ATOM 1712 C C . ILE A 1 221 ? -6.226 18.254 19.368 1.00 43.04 221 ILE A C 1
ATOM 1713 O O . ILE A 1 221 ? -7.298 18.733 18.996 1.00 45.95 221 ILE A O 1
ATOM 1718 N N . ILE A 1 222 ? -5.915 16.972 19.213 1.00 43.60 222 ILE A N 1
ATOM 1719 C CA . ILE A 1 222 ? -6.843 16.021 18.615 1.00 47.98 222 ILE A CA 1
ATOM 1720 C C . ILE A 1 222 ? -7.540 15.245 19.729 1.00 53.25 222 ILE A C 1
ATOM 1721 O O . ILE A 1 222 ? -6.881 14.658 20.589 1.00 50.02 222 ILE A O 1
ATOM 1726 N N . ARG A 1 223 ? -8.870 15.240 19.707 1.00 59.18 223 ARG A N 1
ATOM 1727 C CA . ARG A 1 223 ? -9.648 14.538 20.720 1.00 64.36 223 ARG A CA 1
ATOM 1728 C C . ARG A 1 223 ? -9.546 13.022 20.539 1.00 63.20 223 ARG A C 1
ATOM 1729 O O . ARG A 1 223 ? -9.383 12.338 21.576 1.00 65.76 223 ARG A O 1
ATOM 1737 N N . PHE A 1 230 ? -4.194 14.499 22.076 1.00 36.34 230 PHE A N 1
ATOM 1738 C CA . PHE A 1 230 ? -2.906 14.402 21.334 1.00 36.78 230 PHE A CA 1
ATOM 1739 C C . PHE A 1 230 ? -2.654 15.670 20.523 1.00 37.05 230 PHE A C 1
ATOM 1740 O O . PHE A 1 230 ? -3.357 15.947 19.552 1.00 34.77 230 PHE A O 1
ATOM 1742 N N . GLY A 1 231 ? -1.644 16.435 20.932 1.00 35.41 231 GLY A N 1
ATOM 1743 C CA . GLY A 1 231 ? -1.310 17.666 20.238 1.00 29.48 231 GLY A CA 1
ATOM 1744 C C . GLY A 1 231 ? 0.180 17.810 19.963 1.00 26.68 231 GLY A C 1
ATOM 1745 O O . GLY A 1 231 ? 0.930 16.835 20.019 1.00 20.84 231 GLY A O 1
ATOM 1746 N N . PRO A 1 232 ? 0.641 19.030 19.668 1.00 25.38 232 PRO A N 1
ATOM 1747 C CA . PRO A 1 232 ? 2.059 19.269 19.386 1.00 23.58 232 PRO A CA 1
ATOM 1748 C C . PRO A 1 232 ? 3.018 18.635 20.403 1.00 17.42 232 PRO A C 1
ATOM 1749 O O . PRO A 1 232 ? 4.008 18.018 20.023 1.00 20.64 232 PRO A O 1
ATOM 1753 N N . ALA A 1 233 ? 2.722 18.793 21.686 1.00 19.37 233 ALA A N 1
ATOM 1754 C CA . ALA A 1 233 ? 3.572 18.243 22.738 1.00 21.55 233 ALA A CA 1
ATOM 1755 C C . ALA A 1 233 ? 3.698 16.729 22.640 1.00 24.32 233 ALA A C 1
ATOM 1756 O O . ALA A 1 233 ? 4.797 16.178 22.758 1.00 19.40 233 ALA A O 1
ATOM 1758 N N . ALA A 1 234 ? 2.574 16.048 22.423 1.00 20.47 234 ALA A N 1
ATOM 1759 C CA . ALA A 1 234 ? 2.574 14.598 22.302 1.00 22.29 234 ALA A CA 1
ATOM 1760 C C . ALA A 1 234 ? 3.345 14.152 21.065 1.00 21.16 234 ALA A C 1
ATOM 1761 O O . ALA A 1 234 ? 4.014 13.110 21.076 1.00 20.80 234 ALA A O 1
ATOM 1763 N N . ALA A 1 235 ? 3.239 14.928 19.989 1.00 21.40 235 ALA A N 1
ATOM 1764 C CA . ALA A 1 235 ? 3.932 14.601 18.744 1.00 20.76 235 ALA A CA 1
ATOM 1765 C C . ALA A 1 235 ? 5.445 14.714 18.939 1.00 21.12 235 ALA A C 1
ATOM 1766 O O . ALA A 1 235 ? 6.204 13.919 18.392 1.00 20.14 235 ALA A O 1
ATOM 1768 N N . ILE A 1 236 ? 5.871 15.714 19.711 1.00 17.86 236 ILE A N 1
ATOM 1769 C CA . ILE A 1 236 ? 7.297 15.912 19.980 1.00 18.07 236 ILE A CA 1
ATOM 1770 C C . ILE A 1 236 ? 7.852 14.747 20.813 1.00 19.24 236 ILE A C 1
ATOM 1771 O O . ILE A 1 236 ? 8.938 14.235 20.539 1.00 22.85 236 ILE A O 1
ATOM 1776 N N . LEU A 1 237 ? 7.096 14.321 21.821 1.00 19.34 237 LEU A N 1
ATOM 1777 C CA . LEU A 1 237 ? 7.504 13.203 22.674 1.00 21.64 237 LEU A CA 1
ATOM 1778 C C . LEU A 1 237 ? 7.630 11.937 21.811 1.00 23.44 237 LEU A C 1
ATOM 1779 O O . LEU A 1 237 ? 8.513 11.112 22.019 1.00 23.42 237 LEU A O 1
ATOM 1784 N N . ASN A 1 238 ? 6.728 11.802 20.852 1.00 24.96 238 ASN A N 1
ATOM 1785 C CA . ASN A 1 238 ? 6.725 10.658 19.947 1.00 28.58 238 ASN A CA 1
ATOM 1786 C C . ASN A 1 238 ? 8.072 10.541 19.229 1.00 25.55 238 ASN A C 1
ATOM 1787 O O . ASN A 1 238 ? 8.645 9.456 19.123 1.00 24.51 238 ASN A O 1
ATOM 1792 N N . VAL A 1 239 ? 8.571 11.673 18.737 1.00 22.79 239 VAL A N 1
ATOM 1793 C CA . VAL A 1 239 ? 9.849 11.695 18.030 1.00 21.11 239 VAL A CA 1
ATOM 1794 C C . VAL A 1 239 ? 11.019 11.472 18.990 1.00 20.30 239 VAL A C 1
ATOM 1795 O O . VAL A 1 239 ? 11.969 10.752 18.670 1.00 20.53 239 VAL A O 1
ATOM 1799 N N . VAL A 1 240 ? 10.966 12.084 20.170 1.00 19.66 240 VAL A N 1
ATOM 1800 C CA . VAL A 1 240 ? 12.030 11.909 21.147 1.00 20.50 240 VAL A CA 1
ATOM 1801 C C . VAL A 1 240 ? 12.149 10.434 21.545 1.00 22.81 240 VAL A C 1
ATOM 1802 O O . VAL A 1 240 ? 13.255 9.903 21.656 1.00 20.84 240 VAL A O 1
ATOM 1806 N N . ARG A 1 241 ? 11.013 9.776 21.756 1.00 23.35 241 ARG A N 1
ATOM 1807 C CA . ARG A 1 241 ? 11.027 8.360 22.124 1.00 24.64 241 ARG A CA 1
ATOM 1808 C C . ARG A 1 241 ? 11.595 7.501 21.000 1.00 25.66 241 ARG A C 1
ATOM 1809 O O . ARG A 1 241 ? 12.260 6.488 21.240 1.00 24.67 241 ARG A O 1
ATOM 1817 N N . CYS A 1 242 ? 11.335 7.912 19.768 1.00 26.90 242 CYS A N 1
ATOM 1818 C CA . CYS A 1 242 ? 11.817 7.190 18.604 1.00 25.40 242 CYS A CA 1
ATOM 1819 C C . CYS A 1 242 ? 13.341 7.245 18.562 1.00 25.64 242 CYS A C 1
ATOM 1820 O O . CYS A 1 242 ? 14.006 6.292 18.147 1.00 25.34 242 CYS A O 1
ATOM 1823 N N . ILE A 1 243 ? 13.899 8.367 19.006 1.00 22.76 243 ILE A N 1
ATOM 1824 C CA . ILE A 1 243 ? 15.346 8.544 19.028 1.00 28.53 243 ILE A CA 1
ATOM 1825 C C . ILE A 1 243 ? 16.041 7.804 20.170 1.00 28.27 243 ILE A C 1
ATOM 1826 O O . ILE A 1 243 ? 16.971 7.032 19.933 1.00 29.49 243 ILE A O 1
ATOM 1831 N N . VAL A 1 244 ? 15.599 8.037 21.403 1.00 27.76 244 VAL A N 1
ATOM 1832 C CA . VAL A 1 244 ? 16.223 7.392 22.561 1.00 29.32 244 VAL A CA 1
ATOM 1833 C C . VAL A 1 244 ? 16.076 5.878 22.546 1.00 30.56 244 VAL A C 1
ATOM 1834 O O . VAL A 1 244 ? 16.935 5.157 23.068 1.00 31.31 244 VAL A O 1
ATOM 1838 N N . ASN A 1 245 ? 14.987 5.396 21.951 1.00 28.93 245 ASN A N 1
ATOM 1839 C CA . ASN A 1 245 ? 14.729 3.960 21.866 1.00 31.49 245 ASN A CA 1
ATOM 1840 C C . ASN A 1 245 ? 15.159 3.339 20.542 1.00 31.00 245 ASN A C 1
ATOM 1841 O O . ASN A 1 245 ? 14.946 2.146 20.313 1.00 32.82 245 ASN A O 1
ATOM 1846 N N . ASN A 1 246 ? 15.747 4.153 19.671 1.00 27.16 246 ASN A N 1
ATOM 1847 C CA . ASN A 1 246 ? 16.243 3.686 18.376 1.00 29.88 246 ASN A CA 1
ATOM 1848 C C . ASN A 1 246 ? 15.170 2.819 17.705 1.00 28.86 246 ASN A C 1
ATOM 1849 O O . ASN A 1 246 ? 15.446 1.703 17.261 1.00 24.33 246 ASN A O 1
ATOM 1854 N N . GLU A 1 247 ? 13.952 3.348 17.622 1.00 25.57 247 GLU A N 1
ATOM 1855 C CA . GLU A 1 247 ? 12.816 2.611 17.067 1.00 25.13 247 GLU A CA 1
ATOM 1856 C C . GLU A 1 247 ? 12.771 2.302 15.570 1.00 25.72 247 GLU A C 1
ATOM 1857 O O . GLU A 1 247 ? 12.137 1.328 15.166 1.00 31.37 247 GLU A O 1
ATOM 1863 N N . LYS A 1 248 ? 13.422 3.117 14.749 1.00 24.68 248 LYS A N 1
ATOM 1864 C CA . LYS A 1 248 ? 13.437 2.899 13.307 1.00 25.01 248 LYS A CA 1
ATOM 1865 C C . LYS A 1 248 ? 12.046 3.007 12.666 1.00 26.09 248 LYS A C 1
ATOM 1866 O O . LYS A 1 248 ? 11.630 2.125 11.907 1.00 24.05 248 LYS A O 1
ATOM 1872 N N . ARG A 1 249 ? 11.323 4.079 12.983 1.00 24.09 249 ARG A N 1
ATOM 1873 C CA . ARG A 1 249 ? 10.008 4.297 12.395 1.00 24.14 249 ARG A CA 1
ATOM 1874 C C . ARG A 1 249 ? 10.224 5.171 11.168 1.00 23.45 249 ARG A C 1
ATOM 1875 O O . ARG A 1 249 ? 11.255 5.838 11.053 1.00 21.77 249 ARG A O 1
ATOM 1883 N N . LEU A 1 250 ? 9.255 5.165 10.265 1.00 21.95 250 LEU A N 1
ATOM 1884 C CA . LEU A 1 250 ? 9.334 5.957 9.040 1.00 18.82 250 LEU A CA 1
ATOM 1885 C C . LEU A 1 250 ? 8.390 7.141 9.190 1.00 22.87 250 LEU A C 1
ATOM 1886 O O . LEU A 1 250 ? 7.312 7.175 8.594 1.00 21.61 250 LEU A O 1
ATOM 1891 N N . LEU A 1 251 ? 8.801 8.115 9.998 1.00 18.25 251 LEU A N 1
ATOM 1892 C CA . LEU A 1 251 ? 7.964 9.281 10.234 1.00 20.46 251 LEU A CA 1
ATOM 1893 C C . LEU A 1 251 ? 8.131 10.278 9.100 1.00 21.07 251 LEU A C 1
ATOM 1894 O O . LEU A 1 251 ? 8.910 10.060 8.166 1.00 18.36 251 LEU A O 1
ATOM 1899 N N . THR A 1 252 ? 7.386 11.374 9.173 1.00 19.63 252 THR A N 1
ATOM 1900 C CA . THR A 1 252 ? 7.447 12.410 8.164 1.00 20.50 252 THR A CA 1
ATOM 1901 C C . THR A 1 252 ? 7.853 13.677 8.908 1.00 20.14 252 THR A C 1
ATOM 1902 O O . THR A 1 252 ? 7.047 14.271 9.630 1.00 21.83 252 THR A O 1
ATOM 1906 N N . LEU A 1 253 ? 9.113 14.077 8.748 1.00 18.68 253 LEU A N 1
ATOM 1907 C CA . LEU A 1 253 ? 9.631 15.259 9.448 1.00 14.59 253 LEU A CA 1
ATOM 1908 C C . LEU A 1 253 ? 10.283 16.236 8.478 1.00 19.57 253 LEU A C 1
ATOM 1909 O O . LEU A 1 253 ? 10.555 15.900 7.330 1.00 16.35 253 LEU A O 1
ATOM 1914 N N . SER A 1 254 ? 10.538 17.448 8.948 1.00 19.30 254 SER A N 1
ATOM 1915 C CA . SER A 1 254 ? 11.200 18.441 8.123 1.00 18.67 254 SER A CA 1
ATOM 1916 C C . SER A 1 254 ? 12.688 18.053 8.141 1.00 21.56 254 SER A C 1
ATOM 1917 O O . SER A 1 254 ? 13.329 18.056 9.193 1.00 19.91 254 SER A O 1
ATOM 1920 N N . ALA A 1 255 ? 13.219 17.686 6.984 1.00 19.94 255 ALA A N 1
ATOM 1921 C CA . ALA A 1 255 ? 14.616 17.283 6.891 1.00 21.83 255 ALA A CA 1
ATOM 1922 C C . ALA A 1 255 ? 15.271 17.820 5.625 1.00 22.64 255 ALA A C 1
ATOM 1923 O O . ALA A 1 255 ? 14.592 18.214 4.689 1.00 20.41 255 ALA A O 1
ATOM 1925 N N . TYR A 1 256 ? 16.601 17.816 5.614 1.00 20.45 256 TYR A N 1
ATOM 1926 C CA . TYR A 1 256 ? 17.354 18.307 4.481 1.00 21.37 256 TYR A CA 1
ATOM 1927 C C . TYR A 1 256 ? 17.294 17.292 3.342 1.00 22.05 256 TYR A C 1
ATOM 1928 O O . TYR A 1 256 ? 17.482 16.094 3.543 1.00 20.92 256 TYR A O 1
ATOM 1937 N N . VAL A 1 257 ? 17.032 17.779 2.137 1.00 25.23 257 VAL A N 1
ATOM 1938 C CA . VAL A 1 257 ? 16.958 16.904 0.976 1.00 27.61 257 VAL A CA 1
ATOM 1939 C C . VAL A 1 257 ? 17.947 17.360 -0.087 1.00 30.25 257 VAL A C 1
ATOM 1940 O O . VAL A 1 257 ? 18.125 18.557 -0.318 1.00 27.16 257 VAL A O 1
ATOM 1944 N N . ASP A 1 258 ? 18.596 16.396 -0.731 1.00 33.13 258 ASP A N 1
ATOM 1945 C CA . ASP A 1 258 ? 19.571 16.704 -1.764 1.00 39.79 258 ASP A CA 1
ATOM 1946 C C . ASP A 1 258 ? 19.446 15.762 -2.960 1.00 41.56 258 ASP A C 1
ATOM 1947 O O . ASP A 1 258 ? 20.377 15.019 -3.264 1.00 44.93 258 ASP A O 1
ATOM 1952 N N . GLY A 1 259 ? 18.295 15.786 -3.621 1.00 41.59 259 GLY A N 1
ATOM 1953 C CA . GLY A 1 259 ? 18.102 14.944 -4.791 1.00 40.98 259 GLY A CA 1
ATOM 1954 C C . GLY A 1 259 ? 17.362 13.632 -4.598 1.00 40.63 259 GLY A C 1
ATOM 1955 O O . GLY A 1 259 ? 17.190 12.884 -5.564 1.00 39.69 259 GLY A O 1
ATOM 1956 N N . GLU A 1 260 ? 16.927 13.338 -3.376 1.00 38.41 260 GLU A N 1
ATOM 1957 C CA . GLU A 1 260 ? 16.200 12.100 -3.120 1.00 37.35 260 GLU A CA 1
ATOM 1958 C C . GLU A 1 260 ? 14.934 12.052 -3.965 1.00 40.12 260 GLU A C 1
ATOM 1959 O O . GLU A 1 260 ? 14.443 10.979 -4.309 1.00 38.43 260 GLU A O 1
ATOM 1965 N N . PHE A 1 261 ? 14.399 13.229 -4.277 1.00 41.16 261 PHE A N 1
ATOM 1966 C CA . PHE A 1 261 ? 13.208 13.339 -5.108 1.00 44.90 261 PHE A CA 1
ATOM 1967 C C . PHE A 1 261 ? 13.586 14.251 -6.268 1.00 49.86 261 PHE A C 1
ATOM 1968 O O . PHE A 1 261 ? 13.538 15.474 -6.150 1.00 51.55 261 PHE A O 1
ATOM 1976 N N . ASP A 1 262 ? 13.986 13.631 -7.376 1.00 56.56 262 ASP A N 1
ATOM 1977 C CA . ASP A 1 262 ? 14.408 14.338 -8.583 1.00 59.51 262 ASP A CA 1
ATOM 1978 C C . ASP A 1 262 ? 13.860 15.752 -8.730 1.00 56.65 262 ASP A C 1
ATOM 1979 O O . ASP A 1 262 ? 12.649 15.969 -8.714 1.00 56.78 262 ASP A O 1
ATOM 1984 N N . GLY A 1 263 ? 14.774 16.706 -8.873 1.00 55.18 263 GLY A N 1
ATOM 1985 C CA . GLY A 1 263 ? 14.375 18.098 -9.027 1.00 55.14 263 GLY A CA 1
ATOM 1986 C C . GLY A 1 263 ? 14.101 18.787 -7.704 1.00 52.50 263 GLY A C 1
ATOM 1987 O O . GLY A 1 263 ? 13.322 19.745 -7.649 1.00 56.57 263 GLY A O 1
ATOM 1988 N N . ILE A 1 264 ? 14.731 18.310 -6.641 1.00 46.32 264 ILE A N 1
ATOM 1989 C CA . ILE A 1 264 ? 14.542 18.887 -5.314 1.00 38.61 264 ILE A CA 1
ATOM 1990 C C . ILE A 1 264 ? 15.814 18.739 -4.491 1.00 36.83 264 ILE A C 1
ATOM 1991 O O . ILE A 1 264 ? 16.231 17.630 -4.162 1.00 34.95 264 ILE A O 1
ATOM 1996 N N . ARG A 1 265 ? 16.436 19.867 -4.167 1.00 35.28 265 ARG A N 1
ATOM 1997 C CA . ARG A 1 265 ? 17.662 19.848 -3.387 1.00 38.68 265 ARG A CA 1
ATOM 1998 C C . ARG A 1 265 ? 17.922 21.180 -2.700 1.00 36.25 265 ARG A C 1
ATOM 1999 O O . ARG A 1 265 ? 17.307 22.199 -3.028 1.00 34.89 265 ARG A O 1
ATOM 2007 N N . ASP A 1 266 ? 18.833 21.158 -1.735 1.00 34.05 266 ASP A N 1
ATOM 2008 C CA . ASP A 1 266 ? 19.207 22.351 -0.996 1.00 34.78 266 ASP A CA 1
ATOM 2009 C C . ASP A 1 266 ? 18.011 23.010 -0.307 1.00 33.75 266 ASP A C 1
ATOM 2010 O O . ASP A 1 266 ? 17.825 24.225 -0.370 1.00 31.31 266 ASP A O 1
ATOM 2015 N N . VAL A 1 267 ? 17.206 22.196 0.367 1.00 31.20 267 VAL A N 1
ATOM 2016 C CA . VAL A 1 267 ? 16.035 22.700 1.073 1.00 29.27 267 VAL A CA 1
ATOM 2017 C C . VAL A 1 267 ? 15.608 21.705 2.147 1.00 27.57 267 VAL A C 1
ATOM 2018 O O . VAL A 1 267 ? 15.924 20.521 2.053 1.00 28.58 267 VAL A O 1
ATOM 2022 N N . CYS A 1 268 ? 14.933 22.193 3.181 1.00 21.55 268 CYS A N 1
ATOM 2023 C CA . CYS A 1 268 ? 14.419 21.311 4.222 1.00 20.28 268 CYS A CA 1
ATOM 2024 C C . CYS A 1 268 ? 12.925 21.320 3.992 1.00 19.25 268 CYS A C 1
ATOM 2025 O O . CYS A 1 268 ? 12.329 22.378 3.831 1.00 19.56 268 CYS A O 1
ATOM 2028 N N . ILE A 1 269 ? 12.314 20.143 3.972 1.00 21.46 269 ILE A N 1
ATOM 2029 C CA . ILE A 1 269 ? 10.882 20.078 3.715 1.00 19.39 269 ILE A CA 1
ATOM 2030 C C . ILE A 1 269 ? 10.364 18.742 4.226 1.00 19.17 269 ILE A C 1
ATOM 2031 O O . ILE A 1 269 ? 11.104 17.763 4.252 1.00 21.31 269 ILE A O 1
ATOM 2036 N N . GLY A 1 270 ? 9.102 18.707 4.645 1.00 18.96 270 GLY A N 1
ATOM 2037 C CA . GLY A 1 270 ? 8.533 17.468 5.146 1.00 13.49 270 GLY A CA 1
ATOM 2038 C C . GLY A 1 270 ? 8.706 16.308 4.177 1.00 18.45 270 GLY A C 1
ATOM 2039 O O . GLY A 1 270 ? 8.278 16.384 3.026 1.00 19.36 270 GLY A O 1
ATOM 2040 N N . VAL A 1 271 ? 9.330 15.233 4.652 1.00 17.67 271 VAL A N 1
ATOM 2041 C CA . VAL A 1 271 ? 9.574 14.055 3.827 1.00 20.29 271 VAL A CA 1
ATOM 2042 C C . VAL A 1 271 ? 9.659 12.788 4.680 1.00 17.88 271 VAL A C 1
ATOM 2043 O O . VAL A 1 271 ? 9.890 12.845 5.888 1.00 19.81 271 VAL A O 1
ATOM 2047 N N . PRO A 1 272 ? 9.451 11.621 4.058 1.00 21.08 272 PRO A N 1
ATOM 2048 C CA . PRO A 1 272 ? 9.547 10.391 4.846 1.00 21.00 272 PRO A CA 1
ATOM 2049 C C . PRO A 1 272 ? 11.017 10.132 5.195 1.00 20.81 272 PRO A C 1
ATOM 2050 O O . PRO A 1 272 ? 11.889 10.217 4.341 1.00 23.01 272 PRO A O 1
ATOM 2054 N N . VAL A 1 273 ? 11.279 9.817 6.453 1.00 21.41 273 VAL A N 1
ATOM 2055 C CA . VAL A 1 273 ? 12.641 9.554 6.903 1.00 22.48 273 VAL A CA 1
ATOM 2056 C C . VAL A 1 273 ? 12.638 8.387 7.882 1.00 23.27 273 VAL A C 1
ATOM 2057 O O . VAL A 1 273 ? 11.616 8.105 8.506 1.00 25.52 273 VAL A O 1
ATOM 2061 N N . LYS A 1 274 ? 13.762 7.690 7.994 1.00 22.91 274 LYS A N 1
ATOM 2062 C CA . LYS A 1 274 ? 13.862 6.609 8.960 1.00 24.26 274 LYS A CA 1
ATOM 2063 C C . LYS A 1 274 ? 14.557 7.281 10.133 1.00 25.49 274 LYS A C 1
ATOM 2064 O O . LYS A 1 274 ? 15.642 7.841 9.970 1.00 23.46 274 LYS A O 1
ATOM 2070 N N . ILE A 1 275 ? 13.926 7.257 11.304 1.00 21.05 275 ILE A N 1
ATOM 2071 C CA . ILE A 1 275 ? 14.478 7.905 12.490 1.00 25.93 275 ILE A CA 1
ATOM 2072 C C . ILE A 1 275 ? 14.999 6.895 13.496 1.00 24.26 275 ILE A C 1
ATOM 2073 O O . ILE A 1 275 ? 14.366 5.864 13.728 1.00 27.18 275 ILE A O 1
ATOM 2078 N N . GLY A 1 276 ? 16.138 7.211 14.102 1.00 25.21 276 GLY A N 1
ATOM 2079 C CA . GLY A 1 276 ? 16.741 6.340 15.090 1.00 23.37 276 GLY A CA 1
ATOM 2080 C C . GLY A 1 276 ? 17.630 7.126 16.043 1.00 27.01 276 GLY A C 1
ATOM 2081 O O . GLY A 1 276 ? 17.571 8.357 16.091 1.00 21.25 276 GLY A O 1
ATOM 2082 N N . ARG A 1 277 ? 18.471 6.418 16.793 1.00 28.72 277 ARG A N 1
ATOM 2083 C CA . ARG A 1 277 ? 19.360 7.065 17.748 1.00 31.40 277 ARG A CA 1
ATOM 2084 C C . ARG A 1 277 ? 20.295 8.068 17.083 1.00 29.66 277 ARG A C 1
ATOM 2085 O O . ARG A 1 277 ? 20.811 8.968 17.738 1.00 24.76 277 ARG A O 1
ATOM 2093 N N . ASP A 1 278 ? 20.514 7.916 15.784 1.00 31.25 278 ASP A N 1
ATOM 2094 C CA . ASP A 1 278 ? 21.396 8.829 15.065 1.00 32.26 278 ASP A CA 1
ATOM 2095 C C . ASP A 1 278 ? 20.625 9.915 14.318 1.00 33.19 278 ASP A C 1
ATOM 2096 O O . ASP A 1 278 ? 21.149 10.532 13.390 1.00 35.01 278 ASP A O 1
ATOM 2101 N N . GLY A 1 279 ? 19.387 10.154 14.738 1.00 29.20 279 GLY A N 1
ATOM 2102 C CA . GLY A 1 279 ? 18.569 11.170 14.095 1.00 25.39 279 GLY A CA 1
ATOM 2103 C C . GLY A 1 279 ? 17.994 10.689 12.775 1.00 28.58 279 GLY A C 1
ATOM 2104 O O . GLY A 1 279 ? 17.466 9.578 12.688 1.00 25.66 279 GLY A O 1
ATOM 2105 N N . ILE A 1 280 ? 18.099 11.535 11.751 1.00 29.53 280 ILE A N 1
ATOM 2106 C CA . ILE A 1 280 ? 17.613 11.200 10.417 1.00 28.92 280 ILE A CA 1
ATOM 2107 C C . ILE A 1 280 ? 18.644 10.276 9.795 1.00 32.63 280 ILE A C 1
ATOM 2108 O O . ILE A 1 280 ? 19.630 10.732 9.208 1.00 30.99 280 ILE A O 1
ATOM 2113 N N . GLU A 1 281 ? 18.415 8.974 9.923 1.00 30.36 281 GLU A N 1
ATOM 2114 C CA . GLU A 1 281 ? 19.345 7.995 9.389 1.00 32.32 281 GLU A CA 1
ATOM 2115 C C . GLU A 1 281 ? 19.245 7.839 7.878 1.00 32.02 281 GLU A C 1
ATOM 2116 O O . GLU A 1 281 ? 20.138 7.281 7.251 1.00 36.81 281 GLU A O 1
ATOM 2122 N N . GLU A 1 282 ? 18.163 8.342 7.300 1.00 29.58 282 GLU A N 1
ATOM 2123 C CA . GLU A 1 282 ? 17.987 8.312 5.848 1.00 31.17 282 GLU A CA 1
ATOM 2124 C C . GLU A 1 282 ? 16.667 8.897 5.378 1.00 28.94 282 GLU A C 1
ATOM 2125 O O . GLU A 1 282 ? 15.635 8.777 6.045 1.00 30.08 282 GLU A O 1
ATOM 2131 N N . VAL A 1 283 ? 16.718 9.561 4.228 1.00 24.21 283 VAL A N 1
ATOM 2132 C CA . VAL A 1 283 ? 15.535 10.152 3.632 1.00 24.53 283 VAL A CA 1
ATOM 2133 C C . VAL A 1 283 ? 15.061 9.090 2.655 1.00 29.72 283 VAL A C 1
ATOM 2134 O O . VAL A 1 283 ? 15.772 8.751 1.705 1.00 24.97 283 VAL A O 1
ATOM 2138 N N . VAL A 1 284 ? 13.868 8.561 2.903 1.00 26.27 284 VAL A N 1
ATOM 2139 C CA . VAL A 1 284 ? 13.314 7.510 2.063 1.00 26.93 284 VAL A CA 1
ATOM 2140 C C . VAL A 1 284 ? 12.739 8.052 0.761 1.00 29.35 284 VAL A C 1
ATOM 2141 O O . VAL A 1 284 ? 11.699 8.710 0.754 1.00 30.93 284 VAL A O 1
ATOM 2145 N N . SER A 1 285 ? 13.412 7.770 -0.343 1.00 28.91 285 SER A N 1
ATOM 2146 C CA . SER A 1 285 ? 12.943 8.243 -1.637 1.00 32.70 285 SER A CA 1
ATOM 2147 C C . SER A 1 285 ? 12.146 7.164 -2.358 1.00 31.20 285 SER A C 1
ATOM 2148 O O . SER A 1 285 ? 12.582 6.019 -2.468 1.00 29.96 285 SER A O 1
ATOM 2151 N N . ILE A 1 286 ? 10.966 7.535 -2.836 1.00 31.47 286 ILE A N 1
ATOM 2152 C CA . ILE A 1 286 ? 10.119 6.603 -3.559 1.00 33.72 286 ILE A CA 1
ATOM 2153 C C . ILE A 1 286 ? 9.411 7.313 -4.710 1.00 31.91 286 ILE A C 1
ATOM 2154 O O . ILE A 1 286 ? 9.299 8.541 -4.724 1.00 30.21 286 ILE A O 1
ATOM 2159 N N . GLU A 1 287 ? 8.943 6.540 -5.678 1.00 31.70 287 GLU A N 1
ATOM 2160 C CA . GLU A 1 287 ? 8.238 7.122 -6.808 1.00 31.66 287 GLU A CA 1
ATOM 2161 C C . GLU A 1 287 ? 6.890 7.630 -6.345 1.00 28.80 287 GLU A C 1
ATOM 2162 O O . GLU A 1 287 ? 6.177 6.935 -5.623 1.00 32.40 287 GLU A O 1
ATOM 2168 N N . LEU A 1 288 ? 6.551 8.845 -6.758 1.00 26.02 288 LEU A N 1
ATOM 2169 C CA . LEU A 1 288 ? 5.269 9.447 -6.415 1.00 24.09 288 LEU A CA 1
ATOM 2170 C C . LEU A 1 288 ? 4.413 9.459 -7.680 1.00 25.83 288 LEU A C 1
ATOM 2171 O O . LEU A 1 288 ? 4.931 9.308 -8.784 1.00 25.53 288 LEU A O 1
ATOM 2176 N N . ASP A 1 289 ? 3.105 9.626 -7.525 1.00 26.06 289 ASP A N 1
ATOM 2177 C CA . ASP A 1 289 ? 2.244 9.689 -8.697 1.00 27.24 289 ASP A CA 1
ATOM 2178 C C . ASP A 1 289 ? 2.405 11.063 -9.345 1.00 28.49 289 ASP A C 1
ATOM 2179 O O . ASP A 1 289 ? 2.895 12.008 -8.718 1.00 26.43 289 ASP A O 1
ATOM 2184 N N . LYS A 1 290 ? 1.992 11.162 -10.600 1.00 27.43 290 LYS A N 1
ATOM 2185 C CA . LYS A 1 290 ? 2.083 12.401 -11.370 1.00 26.08 290 LYS A CA 1
ATOM 2186 C C . LYS A 1 290 ? 1.705 13.662 -10.592 1.00 25.32 290 LYS A C 1
ATOM 2187 O O . LYS A 1 290 ? 2.513 14.576 -10.449 1.00 26.30 290 LYS A O 1
ATOM 2193 N N . ASP A 1 291 ? 0.474 13.710 -10.097 1.00 24.40 291 ASP A N 1
ATOM 2194 C CA . ASP A 1 291 ? -0.014 14.872 -9.358 1.00 26.87 291 ASP A CA 1
ATOM 2195 C C . ASP A 1 291 ? 0.749 15.173 -8.075 1.00 24.72 291 ASP A C 1
ATOM 2196 O O . ASP A 1 291 ? 0.895 16.337 -7.696 1.00 21.13 291 ASP A O 1
ATOM 2201 N N . GLU A 1 292 ? 1.238 14.135 -7.406 1.00 20.45 292 GLU A N 1
ATOM 2202 C CA . GLU A 1 292 ? 1.971 14.318 -6.161 1.00 22.43 292 GLU A CA 1
ATOM 2203 C C . GLU A 1 292 ? 3.342 14.957 -6.393 1.00 22.80 292 GLU A C 1
ATOM 2204 O O . GLU A 1 292 ? 3.743 15.863 -5.663 1.00 24.22 292 GLU A O 1
ATOM 2210 N N . ILE A 1 293 ? 4.055 14.487 -7.409 1.00 22.72 293 ILE A N 1
ATOM 2211 C CA . ILE A 1 293 ? 5.375 15.049 -7.689 1.00 27.77 293 ILE A CA 1
ATOM 2212 C C . ILE A 1 293 ? 5.279 16.501 -8.156 1.00 25.43 293 ILE A C 1
ATOM 2213 O O . ILE A 1 293 ? 6.111 17.331 -7.784 1.00 26.08 293 ILE A O 1
ATOM 2218 N N . ILE A 1 294 ? 4.270 16.815 -8.962 1.00 21.87 294 ILE A N 1
ATOM 2219 C CA . ILE A 1 294 ? 4.092 18.191 -9.431 1.00 22.94 294 ILE A CA 1
ATOM 2220 C C . ILE A 1 294 ? 3.848 19.098 -8.229 1.00 25.54 294 ILE A C 1
ATOM 2221 O O . ILE A 1 294 ? 4.487 20.144 -8.088 1.00 23.18 294 ILE A O 1
ATOM 2226 N N . ALA A 1 295 ? 2.931 18.687 -7.352 1.00 22.40 295 ALA A N 1
ATOM 2227 C CA . ALA A 1 295 ? 2.602 19.460 -6.160 1.00 23.47 295 ALA A CA 1
ATOM 2228 C C . ALA A 1 295 ? 3.789 19.572 -5.199 1.00 20.21 295 ALA A C 1
ATOM 2229 O O . ALA A 1 295 ? 4.006 20.610 -4.582 1.00 22.39 295 ALA A O 1
ATOM 2231 N N . PHE A 1 296 ? 4.565 18.501 -5.083 1.00 21.91 296 PHE A N 1
ATOM 2232 C CA . PHE A 1 296 ? 5.720 18.491 -4.200 1.00 20.84 296 PHE A CA 1
ATOM 2233 C C . PHE A 1 296 ? 6.788 19.472 -4.678 1.00 21.45 296 PHE A C 1
ATOM 2234 O O . PHE A 1 296 ? 7.399 20.184 -3.874 1.00 22.58 296 PHE A O 1
ATOM 2242 N N . ARG A 1 297 ? 7.024 19.511 -5.982 1.00 24.26 297 ARG A N 1
ATOM 2243 C CA . ARG A 1 297 ? 8.004 20.434 -6.546 1.00 27.12 297 ARG A CA 1
ATOM 2244 C C . ARG A 1 297 ? 7.539 21.857 -6.280 1.00 25.58 297 ARG A C 1
ATOM 2245 O O . ARG A 1 297 ? 8.322 22.727 -5.913 1.00 26.03 297 ARG A O 1
ATOM 2253 N N . LYS A 1 298 ? 6.247 22.089 -6.475 1.00 24.15 298 LYS A N 1
ATOM 2254 C CA . LYS A 1 298 ? 5.654 23.398 -6.244 1.00 24.69 298 LYS A CA 1
ATOM 2255 C C . LYS A 1 298 ? 5.915 23.822 -4.788 1.00 27.38 298 LYS A C 1
ATOM 2256 O O . LYS A 1 298 ? 6.347 24.948 -4.508 1.00 23.21 298 LYS A O 1
ATOM 2262 N N . SER A 1 299 ? 5.646 22.904 -3.867 1.00 24.01 299 SER A N 1
ATOM 2263 C CA . SER A 1 299 ? 5.846 23.154 -2.444 1.00 25.06 299 SER A CA 1
ATOM 2264 C C . SER A 1 299 ? 7.311 23.469 -2.146 1.00 20.22 299 SER A C 1
ATOM 2265 O O . SER A 1 299 ? 7.611 24.385 -1.393 1.00 23.93 299 SER A O 1
ATOM 2268 N N . ALA A 1 300 ? 8.219 22.711 -2.747 1.00 21.00 300 ALA A N 1
ATOM 2269 C CA . ALA A 1 300 ? 9.648 22.924 -2.520 1.00 24.58 300 ALA A CA 1
ATOM 2270 C C . ALA A 1 300 ? 10.098 24.295 -3.026 1.00 29.29 300 ALA A C 1
ATOM 2271 O O . ALA A 1 300 ? 10.966 24.935 -2.429 1.00 26.48 300 ALA A O 1
ATOM 2273 N N . GLU A 1 301 ? 9.505 24.745 -4.130 1.00 28.54 301 GLU A N 1
ATOM 2274 C CA . GLU A 1 301 ? 9.848 26.044 -4.698 1.00 29.28 301 GLU A CA 1
ATOM 2275 C C . GLU A 1 301 ? 9.427 27.180 -3.781 1.00 26.22 301 GLU A C 1
ATOM 2276 O O . GLU A 1 301 ? 10.128 28.185 -3.673 1.00 25.80 301 GLU A O 1
ATOM 2282 N N . ILE A 1 302 ? 8.275 27.028 -3.133 1.00 24.28 302 ILE A N 1
ATOM 2283 C CA . ILE A 1 302 ? 7.774 28.043 -2.211 1.00 27.23 302 ILE A CA 1
ATOM 2284 C C . ILE A 1 302 ? 8.717 28.153 -1.014 1.00 26.09 302 ILE A C 1
ATOM 2285 O O . ILE A 1 302 ? 9.079 29.248 -0.592 1.00 30.29 302 ILE A O 1
ATOM 2290 N N . ILE A 1 303 ? 9.114 27.004 -0.481 1.00 26.57 303 ILE A N 1
ATOM 2291 C CA . ILE A 1 303 ? 10.007 26.964 0.673 1.00 26.19 303 ILE A CA 1
ATOM 2292 C C . ILE A 1 303 ? 11.414 27.467 0.360 1.00 26.73 303 ILE A C 1
ATOM 2293 O O . ILE A 1 303 ? 12.014 28.180 1.166 1.00 23.26 303 ILE A O 1
ATOM 2298 N N . LYS A 1 304 ? 11.933 27.105 -0.812 1.00 25.49 304 LYS A N 1
ATOM 2299 C CA . LYS A 1 304 ? 13.269 27.515 -1.232 1.00 29.34 304 LYS A CA 1
ATOM 2300 C C . LYS A 1 304 ? 13.420 29.040 -1.239 1.00 27.53 304 LYS A C 1
ATOM 2301 O O . LYS A 1 304 ? 14.482 29.568 -0.917 1.00 27.38 304 LYS A O 1
ATOM 2307 N N . LYS A 1 305 ? 12.356 29.736 -1.620 1.00 27.12 305 LYS A N 1
ATOM 2308 C CA . LYS A 1 305 ? 12.388 31.190 -1.670 1.00 30.10 305 LYS A CA 1
ATOM 2309 C C . LYS A 1 305 ? 12.619 31.779 -0.278 1.00 31.72 305 LYS A C 1
ATOM 2310 O O . LYS A 1 305 ? 13.411 32.705 -0.111 1.00 26.84 305 LYS A O 1
ATOM 2316 N N . TYR A 1 306 ? 11.922 31.245 0.720 1.00 30.05 306 TYR A N 1
ATOM 2317 C CA . TYR A 1 306 ? 12.092 31.737 2.084 1.00 25.21 306 TYR A CA 1
ATOM 2318 C C . TYR A 1 306 ? 13.493 31.418 2.587 1.00 25.55 306 TYR A C 1
ATOM 2319 O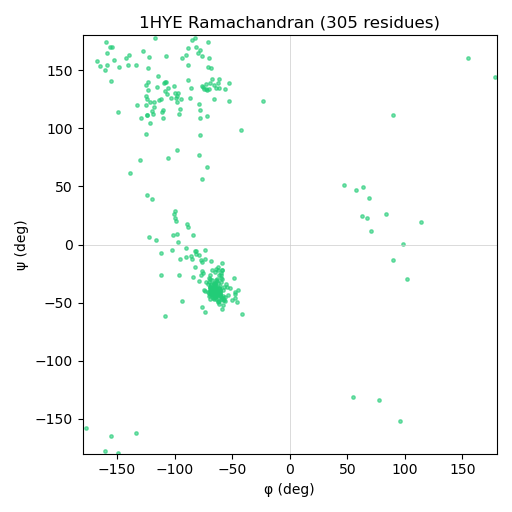 O . TYR A 1 306 ? 14.135 32.261 3.211 1.00 26.09 306 TYR A O 1
ATOM 2328 N N . CYS A 1 307 ? 13.968 30.207 2.306 1.00 23.01 307 CYS A N 1
ATOM 2329 C CA . CYS A 1 307 ? 15.299 29.802 2.750 1.00 26.53 307 CYS A CA 1
ATOM 2330 C C . CYS A 1 307 ? 16.365 30.750 2.217 1.00 29.29 307 CYS A C 1
ATOM 2331 O O . CYS A 1 307 ? 17.262 31.162 2.952 1.00 27.32 307 CYS A O 1
ATOM 2334 N N . GLU A 1 308 ? 16.254 31.107 0.940 1.00 28.00 308 GLU A N 1
ATOM 2335 C CA . GLU A 1 308 ? 17.210 32.015 0.316 1.00 32.86 308 GLU A CA 1
ATOM 2336 C C . GLU A 1 308 ? 17.182 33.399 0.958 1.00 32.88 308 GLU A C 1
ATOM 2337 O O . GLU A 1 308 ? 18.201 34.079 1.009 1.00 31.90 308 GLU A O 1
ATOM 2343 N N . GLU A 1 309 ? 16.016 33.805 1.449 1.00 29.73 309 GLU A N 1
ATOM 2344 C CA . GLU A 1 309 ? 15.866 35.120 2.072 1.00 33.81 309 GLU A CA 1
ATOM 2345 C C . GLU A 1 309 ? 16.302 35.215 3.531 1.00 33.41 309 GLU A C 1
ATOM 2346 O O . GLU A 1 309 ? 16.538 36.315 4.038 1.00 32.71 309 GLU A O 1
ATOM 2352 N N . VAL A 1 310 ? 16.404 34.080 4.218 1.00 32.99 310 VAL A N 1
ATOM 2353 C CA . VAL A 1 310 ? 16.806 34.097 5.621 1.00 29.38 310 VAL A CA 1
ATOM 2354 C C . VAL A 1 310 ? 18.184 33.479 5.812 1.00 26.78 310 VAL A C 1
ATOM 2355 O O . VAL A 1 310 ? 18.747 33.532 6.898 1.00 27.30 310 VAL A O 1
ATOM 2359 N N . LYS A 1 311 ? 18.718 32.902 4.743 1.00 26.42 311 LYS A N 1
ATOM 2360 C CA . LYS A 1 311 ? 20.016 32.242 4.791 1.00 29.35 311 LYS A CA 1
ATOM 2361 C C . LYS A 1 311 ? 21.148 33.051 5.420 1.00 32.55 311 LYS A C 1
ATOM 2362 O O . LYS A 1 311 ? 21.886 32.549 6.271 1.00 31.45 311 LYS A O 1
ATOM 2368 N N . ASN A 1 312 ? 21.283 34.306 5.009 1.00 32.03 312 ASN A N 1
ATOM 2369 C CA . ASN A 1 312 ? 22.359 35.156 5.507 1.00 37.20 312 ASN A CA 1
ATOM 2370 C C . ASN A 1 312 ? 22.042 35.975 6.759 1.00 38.60 312 ASN A C 1
ATOM 2371 O O . ASN A 1 312 ? 22.908 36.679 7.278 1.00 41.75 312 ASN A O 1
ATOM 2376 N N . LEU A 1 313 ? 20.809 35.884 7.244 1.00 37.10 313 LEU A N 1
ATOM 2377 C CA . LEU A 1 313 ? 20.421 36.629 8.436 1.00 36.89 313 LEU A CA 1
ATOM 2378 C C . LEU A 1 313 ? 21.078 36.032 9.671 1.00 37.06 313 LEU A C 1
ATOM 2379 O O . LEU A 1 313 ? 21.226 36.815 10.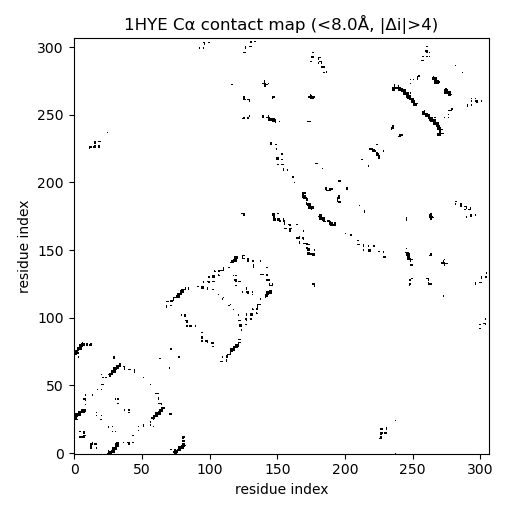631 1.00 43.93 313 LEU A O 1
#

Organism: Methanocaldococcus jannaschii (strain ATCC 43067 / DSM 2661 / JAL-1 / JCM 10045 / NBRC 100440) (NCBI:txid243232)

CATH classification: 3.40.50.720 (+1 more: 3.90.110.10)

InterPro domains:
  IPR001236 Lactate/malate dehydrogenase, N-terminal [PF00056] (1-145)
  IPR001557 L-lactate/malate dehydrogenase [PIRSF000102] (1-311)
  IPR001557 L-lactate/malate dehydrogenase [PR00086] (3-27)
  IPR001557 L-lactate/malate dehydrogenase [PR00086] (119-139)
  IPR001557 L-lactate/malate dehydrogenase [PR00086] (143-161)
  IPR001557 L-lactate/malate dehydrogenase [PR00086] (173-186)
  IPR015955 Lactate dehydrogenase/glycoside hydrolase, family 4, C-terminal [G3DSA:3.90.110.10] (148-310)
  IPR015955 Lactate dehydrogenase/glycoside hydrolase, family 4, C-terminal [SSF56327] (147-310)
  IPR018177 L-lactate dehydrogenase, active site [PS00064] (175-181)
  IPR022383 Lactate/malate dehydrogenase, C-terminal [PF02866] (148-312)
  IPR036291 NAD(P)-binding domain superfamily [SSF51735] (1-145)

Solvent-accessible surface area: 14649 Å² total; per-residue (Å²): 40,36,0,0,0,1,10,0,34,33,220,43,0,24,45,0,0,47,61,0,0,122,24,131,43,8,95,24,0,0,0,0,5,150,112,134,16,41,130,104,0,74,25,16,64,105,77,0,98,107,48,18,76,88,90,231,56,114,12,61,5,78,20,73,20,18,124,97,11,132,44,0,46,145,7,66,0,0,0,0,16,19,34,61,74,153,61,176,56,116,60,88,49,59,21,0,76,53,1,0,133,50,0,2,104,12,0,91,83,0,37,113,39,20,104,8,39,0,0,0,21,9,34,29,3,4,4,0,0,6,4,0,19,44,20,4,176,24,118,95,45,16,1,0,0,18,3,0,6,8,0,6,61,34,0,46,56,29,1,7,148,44,29,68,55,121,60,112,87,1,102,4,22,0,0,0,12,42,19,86,14,15,6,26,1,38,47,45,4,30,9,46,62,82,62,0,82,160,62,165,102,53,174,107,16,48,49,97,111,22,16,109,50,1,90,107,95,4,71,94,136,29,273,77,9,32,14,38,4,0,14,41,0,0,95,0,6,48,84,50,62,94,121,80,12,2,0,0,0,41,0,70,40,45,8,111,72,6,145,35,2,0,0,0,0,7,0,59,0,0,158,79,0,10,52,82,18,36,61,77,173,27,80,158,106,14,34,90,25,0,104,123,0,8,125,56,1,48,109,34,0,87,72,0,79,139,97

Nearest PDB structures (foldseek):
  1hye-assembly1_A-2  TM=1.003E+00  e=5.965E-63  Methanocaldococcus jannaschii
  6j9t-assembly2_E  TM=9.042E-01  e=2.828E-28  Lacticaseibacillus casei DSM 20011 = JCM 1134 = ATCC 393
  1o6z-assembly1_A  TM=9.013E-01  e=8.293E-28  Haloarcula marismortui
  6k12-assembly1_A-2  TM=8.916E-01  e=6.908E-26  Babesia microti strain RI
  1y6j-assembly1_A  TM=8.877E-01  e=2.573E-25  Acetivibrio thermocellus

B-factor: mean 31.86, std 14.47, range [13.17, 99.9]